Protein AF-A0A2V7A293-F1 (afdb_monomer)

Solvent-accessible surface area (backbone atoms only — not comparable to full-atom values): 14256 Å² total; per-residue (Å²): 132,86,80,64,71,44,76,54,74,53,63,64,83,86,60,59,70,73,58,43,58,49,44,68,70,75,34,61,90,95,50,78,73,52,64,67,57,31,35,39,53,78,40,56,76,56,32,56,54,53,61,73,59,56,74,83,63,95,64,82,50,52,74,46,61,48,49,52,41,47,40,32,31,14,38,74,69,65,15,48,41,62,30,9,44,48,49,56,72,38,30,74,81,54,66,51,46,76,65,46,60,48,32,42,66,73,52,59,50,79,46,83,85,49,55,78,71,56,22,51,46,47,40,50,42,50,37,38,72,76,66,73,43,78,54,74,67,57,50,54,54,44,63,73,76,39,57,70,68,34,53,52,50,52,53,50,49,41,57,42,36,48,53,52,27,48,49,43,57,71,34,35,54,64,64,56,96,76,33,38,85,58,79,80,72,83,75,73,72,83,71,81,79,80,75,77,81,75,81,84,75,87,81,90,79,85,90,82,83,92,80,89,81,90,86,90,80,87,85,86,77,90,81,87,79,80,86,90,130

Secondary structure (DSSP, 8-state):
------SSPPP-SSPPHHHHHHHHHHSPTTPPPPHHHHHHTTSHHHHHHHHHT---S--SS-HHHHHHHHHHHHHHTT-HHHHHHHHHHHTTTTT--HHHHHHHHH--TT-TTS-HHHHHHHHHHHHHHHHSS--HHHHHHHHHHS-HHHHHHHHHHHHHHHHHHHHHHHTTPPPPTTSPPPPPP--PPPPP-------------------------------PPP---

Nearest PDB structures (foldseek):
  2gmy-assembly1_C  TM=8.460E-01  e=4.327E-05  Agrobacterium fabrum str. C58
  6k40-assembly3_C  TM=8.325E-01  e=1.556E-04  Deinococcus radiodurans R1 = ATCC 13939 = DSM 20539
  3lvy-assembly3_E  TM=8.525E-01  e=2.547E-04  Streptococcus mutans
  2oyo-assembly1_A  TM=7.815E-01  e=1.895E-04  Deinococcus geothermalis DSM 11300
  6ohj-assembly1_B  TM=7.690E-01  e=3.594E-04  Marinomonas mediterranea MMB-1

Sequence (229 aa):
MTTSQPRVEPVVPPYPPELQAIFDRVMPPGVPPLSLFTTLARVPRVYERFRAGSLLDRGPLSLRHREIVIDRTCARCGCAYEWGVHVAFFAQRVALTPEQVRSTLRGDAADPTWSAEERLLIRLVDELHDSASITDGLWKELTAAFCLEQVFEAIALVGFYHTVSFFANGVKLAPEPFASPCPRRDVRAPGPFEAHGHATRTRGAPRLRRGASERAGGLGGPFEAPMLW

Structure (mmCIF, N/CA/C/O backbone):
data_AF-A0A2V7A293-F1
#
_entry.id   AF-A0A2V7A293-F1
#
loop_
_atom_site.group_PDB
_atom_site.id
_atom_site.type_symbol
_atom_site.label_atom_id
_atom_site.label_alt_id
_atom_site.label_comp_id
_atom_site.label_asym_id
_atom_site.label_entity_id
_atom_site.label_seq_id
_atom_site.pdbx_PDB_ins_code
_atom_site.Cartn_x
_atom_site.Cartn_y
_atom_site.Cartn_z
_atom_site.occupancy
_atom_site.B_iso_or_equiv
_atom_site.auth_seq_id
_atom_site.auth_comp_id
_atom_site.auth_asym_id
_atom_site.auth_atom_id
_atom_site.pdbx_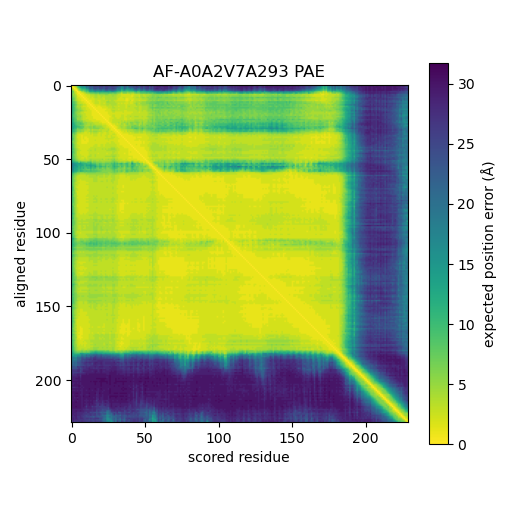PDB_model_num
ATOM 1 N N . MET A 1 1 ? 27.340 -8.298 -0.592 1.00 39.91 1 MET A N 1
ATOM 2 C CA . MET A 1 1 ? 25.887 -8.141 -0.813 1.00 39.91 1 MET A CA 1
ATOM 3 C C . MET A 1 1 ? 25.559 -8.802 -2.138 1.00 39.91 1 MET A C 1
ATOM 5 O O . MET A 1 1 ? 26.058 -8.341 -3.151 1.00 39.91 1 MET A O 1
ATOM 9 N N . THR A 1 2 ? 24.825 -9.911 -2.151 1.00 42.97 2 THR A N 1
ATOM 10 C CA . THR A 1 2 ? 24.334 -10.493 -3.407 1.00 42.97 2 THR A CA 1
ATOM 11 C C . THR A 1 2 ? 23.139 -9.666 -3.868 1.00 42.97 2 THR A C 1
ATOM 13 O O . THR A 1 2 ? 22.056 -9.741 -3.289 1.00 42.97 2 THR A O 1
ATOM 16 N N . THR A 1 3 ? 23.349 -8.818 -4.871 1.00 54.16 3 THR A N 1
ATOM 17 C CA . THR A 1 3 ? 22.262 -8.217 -5.642 1.00 54.16 3 THR A CA 1
ATOM 18 C C . THR A 1 3 ? 21.535 -9.363 -6.334 1.00 54.16 3 THR A C 1
ATOM 20 O O . THR A 1 3 ? 22.051 -9.987 -7.258 1.00 54.16 3 THR A O 1
ATOM 23 N N . SER A 1 4 ? 20.368 -9.738 -5.811 1.00 65.50 4 SER A N 1
ATOM 24 C CA . SER A 1 4 ? 19.528 -10.731 -6.474 1.00 65.50 4 SER A CA 1
ATOM 25 C C . SER A 1 4 ? 19.049 -10.117 -7.782 1.00 65.50 4 SER A C 1
ATOM 27 O O . SER A 1 4 ? 18.291 -9.153 -7.745 1.00 65.50 4 SER A O 1
ATOM 29 N N . GLN A 1 5 ? 19.486 -10.663 -8.917 1.00 79.69 5 GLN A N 1
ATOM 30 C CA . GLN A 1 5 ? 18.930 -10.287 -10.215 1.00 79.69 5 GLN A CA 1
ATOM 31 C C . GLN A 1 5 ? 17.421 -10.583 -10.251 1.00 79.69 5 GLN A C 1
ATOM 33 O O . GLN A 1 5 ? 16.988 -11.598 -9.674 1.00 79.69 5 GLN A O 1
ATOM 38 N N . PRO A 1 6 ? 16.623 -9.723 -10.909 1.00 87.56 6 PRO A N 1
ATOM 39 C CA . PRO A 1 6 ? 15.216 -10.002 -11.130 1.00 87.56 6 PRO A CA 1
ATOM 40 C C . PRO A 1 6 ? 15.068 -11.239 -12.025 1.00 87.56 6 PRO A C 1
ATOM 42 O O . PRO A 1 6 ? 15.891 -11.520 -12.891 1.00 87.56 6 PRO A O 1
ATOM 45 N N . ARG A 1 7 ? 14.005 -12.017 -11.812 1.00 93.81 7 ARG A N 1
ATOM 46 C CA . ARG A 1 7 ? 13.684 -13.194 -12.642 1.00 93.81 7 ARG A CA 1
ATOM 47 C C . ARG A 1 7 ? 13.192 -12.808 -14.035 1.00 93.81 7 ARG A C 1
ATOM 49 O O . ARG A 1 7 ? 13.209 -13.639 -14.937 1.00 93.81 7 ARG A O 1
ATOM 56 N N . VAL A 1 8 ? 12.697 -11.584 -14.177 1.00 93.00 8 VAL A N 1
ATOM 57 C CA . VAL A 1 8 ? 12.229 -11.007 -15.431 1.00 93.00 8 VAL A CA 1
ATOM 58 C C . VAL A 1 8 ? 12.885 -9.644 -15.547 1.00 93.00 8 VAL A C 1
ATOM 60 O O . VAL A 1 8 ? 12.681 -8.792 -14.689 1.00 93.00 8 VAL A O 1
ATOM 63 N N . GLU A 1 9 ? 13.678 -9.454 -16.593 1.00 90.75 9 GLU A N 1
ATOM 64 C CA . GLU A 1 9 ? 14.295 -8.159 -16.859 1.00 90.75 9 GLU A CA 1
ATOM 65 C C . GLU A 1 9 ? 13.213 -7.112 -17.157 1.00 90.75 9 GLU A C 1
ATOM 67 O O . GLU A 1 9 ? 12.295 -7.405 -17.925 1.00 90.75 9 GLU A O 1
ATOM 72 N N . PRO A 1 10 ? 13.290 -5.886 -16.628 1.00 91.62 10 PRO A N 1
ATOM 73 C CA . PRO A 1 10 ? 12.389 -4.810 -17.026 1.00 91.62 10 PRO A CA 1
ATOM 74 C C . PRO A 1 10 ? 12.450 -4.533 -18.539 1.00 91.62 10 PRO A C 1
ATOM 76 O O . PRO A 1 10 ? 13.447 -4.827 -19.206 1.00 91.62 10 PRO A O 1
ATOM 79 N N . VAL A 1 11 ? 11.379 -3.992 -19.122 1.00 91.94 11 VAL A N 1
ATOM 80 C CA . VAL A 1 11 ? 11.479 -3.350 -20.442 1.00 91.94 11 VAL A CA 1
ATOM 81 C C . VAL A 1 11 ? 12.304 -2.070 -20.280 1.00 91.94 11 VAL A C 1
ATOM 83 O O . VAL A 1 11 ? 12.082 -1.312 -19.339 1.00 91.94 11 VAL A O 1
ATOM 86 N N . VAL A 1 12 ? 13.247 -1.827 -21.190 1.00 91.12 12 VAL A N 1
ATOM 87 C CA . VAL A 1 12 ? 14.112 -0.635 -21.194 1.00 91.12 12 VAL A CA 1
ATOM 88 C C . VAL A 1 12 ? 13.756 0.282 -22.368 1.00 91.12 12 VAL A C 1
ATOM 90 O O . VAL A 1 12 ? 13.251 -0.214 -23.378 1.00 91.12 12 VAL A O 1
ATOM 93 N N . PRO A 1 13 ? 13.993 1.602 -22.263 1.00 89.25 13 PRO A N 1
ATOM 94 C CA . PRO A 1 13 ? 13.763 2.514 -23.375 1.00 89.25 13 PRO A CA 1
ATOM 95 C C . PRO A 1 13 ? 14.729 2.233 -24.550 1.00 89.25 13 PRO A C 1
ATOM 97 O O . PRO A 1 13 ? 15.838 1.741 -24.322 1.00 89.25 13 PRO A O 1
ATOM 100 N N . PRO A 1 14 ? 14.358 2.588 -25.796 1.00 92.12 14 PRO A N 1
ATOM 101 C CA . PRO A 1 14 ? 13.091 3.218 -26.181 1.00 92.12 14 PRO A CA 1
ATOM 102 C C . PRO A 1 14 ? 11.903 2.245 -26.103 1.00 92.12 14 PRO A C 1
ATOM 104 O O . PRO A 1 14 ? 12.001 1.092 -26.520 1.00 92.12 14 PRO A O 1
ATOM 107 N N . TYR A 1 15 ? 10.772 2.717 -25.569 1.00 90.12 15 TYR A N 1
ATOM 108 C CA . TYR A 1 15 ? 9.551 1.916 -25.460 1.00 90.12 15 TYR A CA 1
ATOM 109 C C . TYR A 1 15 ? 8.746 1.943 -26.767 1.00 90.12 15 TYR A C 1
ATOM 111 O O . TYR A 1 15 ? 8.776 2.950 -27.480 1.00 90.12 15 TYR A O 1
ATOM 119 N N . PRO A 1 16 ? 7.977 0.881 -27.076 1.00 89.19 16 PRO A N 1
ATOM 120 C CA . PRO A 1 16 ? 6.956 0.943 -28.118 1.00 89.19 16 PRO A CA 1
ATOM 121 C C . PRO A 1 16 ? 6.005 2.135 -27.894 1.00 89.19 16 PRO A C 1
ATOM 123 O O . PRO A 1 16 ? 5.684 2.420 -26.734 1.00 89.19 16 PRO A O 1
ATOM 126 N N . PRO A 1 17 ? 5.526 2.819 -28.954 1.00 90.31 17 PRO A N 1
ATOM 127 C CA . PRO A 1 17 ? 4.711 4.027 -28.818 1.00 90.31 17 PRO A CA 1
ATOM 128 C C . PRO A 1 17 ? 3.480 3.857 -27.922 1.00 90.31 17 PRO A C 1
ATOM 130 O O . PRO A 1 17 ? 3.200 4.735 -27.106 1.00 90.31 17 PRO A O 1
ATOM 133 N N . GLU A 1 18 ? 2.773 2.721 -28.009 1.00 87.06 18 GLU A N 1
ATOM 134 C CA . GLU A 1 18 ? 1.626 2.469 -27.130 1.00 87.06 18 GLU A CA 1
ATOM 135 C C . GLU A 1 18 ? 2.016 2.374 -25.649 1.00 87.06 18 GLU A C 1
ATOM 137 O O . GLU A 1 18 ? 1.287 2.860 -24.786 1.00 87.06 18 GLU A O 1
ATOM 142 N N . LEU A 1 19 ? 3.180 1.795 -25.344 1.00 87.44 19 LEU A N 1
ATOM 143 C CA . LEU A 1 19 ? 3.652 1.631 -23.974 1.00 87.44 19 LEU A CA 1
ATOM 144 C C . LEU A 1 19 ? 4.177 2.953 -23.405 1.00 87.44 19 LEU A C 1
ATOM 146 O O . LEU A 1 19 ? 3.881 3.276 -22.255 1.00 87.44 19 LEU A O 1
ATOM 150 N N . GLN A 1 20 ? 4.886 3.741 -24.221 1.00 90.19 20 GLN A N 1
ATOM 151 C CA . GLN A 1 20 ? 5.320 5.091 -23.856 1.00 90.19 20 GLN A CA 1
ATOM 152 C C . GLN A 1 20 ? 4.117 5.962 -23.474 1.00 90.19 20 GLN A C 1
ATOM 154 O O . GLN A 1 20 ? 4.105 6.541 -22.393 1.00 90.19 20 GLN A O 1
ATOM 159 N N . ALA A 1 21 ? 3.061 5.969 -24.297 1.00 87.50 21 ALA A N 1
ATOM 160 C CA . ALA A 1 21 ? 1.851 6.744 -24.025 1.00 87.50 21 ALA A CA 1
ATOM 161 C C . ALA A 1 21 ? 1.140 6.321 -22.725 1.00 87.50 21 ALA A C 1
ATOM 163 O O . ALA A 1 21 ? 0.508 7.146 -22.061 1.00 87.50 21 ALA A O 1
ATOM 164 N N . ILE A 1 22 ? 1.228 5.040 -22.345 1.00 85.06 22 ILE A N 1
ATOM 165 C CA . ILE A 1 22 ? 0.703 4.575 -21.057 1.00 85.06 22 ILE A CA 1
ATOM 166 C C . ILE A 1 22 ? 1.579 5.079 -19.906 1.00 85.06 22 ILE A C 1
ATOM 168 O O . ILE A 1 22 ? 1.039 5.587 -18.923 1.00 85.06 22 ILE A O 1
ATOM 172 N N . PHE A 1 23 ? 2.905 4.969 -20.010 1.00 87.81 23 PHE A N 1
ATOM 173 C CA . PHE A 1 23 ? 3.809 5.455 -18.966 1.00 87.81 23 PHE A CA 1
ATOM 174 C C . PHE A 1 23 ? 3.699 6.965 -18.761 1.00 87.81 23 PHE A C 1
ATOM 176 O O . PHE A 1 23 ? 3.612 7.390 -17.613 1.00 87.81 23 PHE A O 1
ATOM 183 N N . ASP A 1 24 ? 3.579 7.749 -19.831 1.00 85.44 24 ASP A N 1
ATOM 184 C CA . ASP A 1 24 ? 3.404 9.205 -19.757 1.00 85.44 24 ASP A CA 1
ATOM 185 C C . ASP A 1 24 ? 2.105 9.611 -19.037 1.00 85.44 24 ASP A C 1
ATOM 187 O O . ASP A 1 24 ? 2.016 10.694 -18.464 1.00 85.44 24 ASP A O 1
ATOM 191 N N . ARG A 1 25 ? 1.083 8.743 -19.049 1.00 82.06 25 ARG A N 1
ATOM 192 C CA . ARG A 1 25 ? -0.190 8.970 -18.348 1.00 82.06 25 ARG A CA 1
ATOM 193 C C . ARG A 1 25 ? -0.145 8.562 -16.876 1.00 82.06 25 ARG A C 1
ATOM 195 O O . ARG A 1 25 ? -0.867 9.137 -16.069 1.00 82.06 25 ARG A O 1
ATOM 202 N N . VAL A 1 26 ? 0.612 7.517 -16.550 1.00 77.75 26 VAL A N 1
ATOM 203 C CA . VAL A 1 26 ? 0.625 6.902 -15.211 1.00 77.75 26 VAL A CA 1
ATOM 204 C C . VAL A 1 26 ? 1.710 7.505 -14.321 1.00 77.75 26 VAL A C 1
ATOM 206 O O . VAL A 1 26 ? 1.522 7.607 -13.111 1.00 77.75 26 VAL A O 1
ATOM 209 N N . MET A 1 27 ? 2.844 7.891 -14.899 1.00 82.00 27 MET A N 1
ATOM 210 C CA . MET A 1 27 ? 3.981 8.416 -14.155 1.00 82.00 27 MET A CA 1
ATOM 211 C C . MET A 1 27 ? 3.905 9.941 -14.044 1.00 82.00 27 MET A C 1
ATOM 213 O O . MET A 1 27 ? 3.553 10.606 -15.020 1.00 82.00 27 MET A O 1
ATOM 217 N N . PRO A 1 28 ? 4.282 10.530 -12.894 1.00 76.62 28 PRO A N 1
ATOM 218 C CA . PRO A 1 28 ? 4.457 11.972 -12.807 1.00 76.62 28 PRO A CA 1
ATOM 219 C C . PRO A 1 28 ? 5.488 12.468 -13.838 1.00 76.62 28 PRO A C 1
ATOM 221 O O . PRO A 1 28 ? 6.467 11.761 -14.106 1.00 76.62 28 PRO A O 1
ATOM 224 N N . PRO A 1 29 ? 5.331 13.689 -14.382 1.00 78.38 29 PRO A N 1
ATOM 225 C CA . PRO A 1 29 ? 6.278 14.241 -15.345 1.00 78.38 29 PRO A CA 1
ATOM 226 C C . PRO A 1 29 ? 7.724 14.189 -14.835 1.00 78.38 29 PRO A C 1
ATOM 228 O O . PRO A 1 29 ? 8.024 14.649 -13.734 1.00 78.38 29 PRO A O 1
ATOM 231 N N . GLY A 1 30 ? 8.626 13.623 -15.641 1.00 79.50 30 GLY A N 1
ATOM 232 C CA . GLY A 1 30 ? 10.050 13.502 -15.310 1.00 79.50 30 GLY A CA 1
ATOM 233 C C . GLY A 1 30 ? 10.415 12.344 -14.373 1.00 79.50 30 GLY A C 1
ATOM 234 O O . GLY A 1 30 ? 11.600 12.149 -14.106 1.00 79.50 30 GLY A O 1
ATOM 235 N N . VAL A 1 31 ? 9.444 11.553 -13.903 1.00 80.31 31 VAL A N 1
ATOM 236 C CA . VAL A 1 31 ? 9.704 10.344 -13.108 1.00 80.31 31 VAL A CA 1
ATOM 237 C C . VAL A 1 31 ? 9.736 9.128 -14.042 1.00 80.31 31 VAL A C 1
ATOM 239 O O . VAL A 1 31 ? 8.748 8.868 -14.731 1.0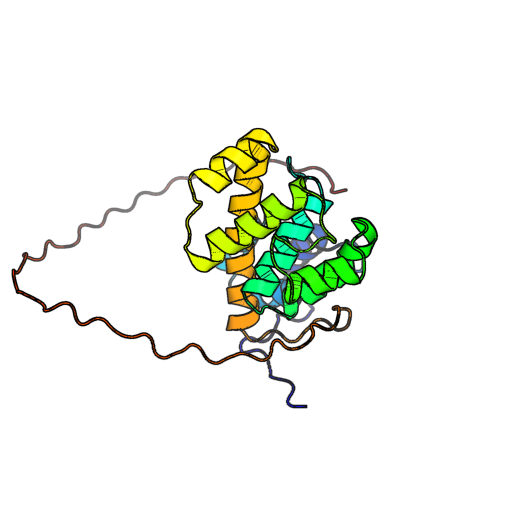0 80.31 31 VAL A O 1
ATOM 242 N N . PRO A 1 32 ? 10.845 8.364 -14.099 1.00 85.12 32 PRO A N 1
ATOM 243 C CA . PRO A 1 32 ? 10.909 7.166 -14.928 1.00 85.12 32 PRO A CA 1
ATOM 244 C C . PRO A 1 32 ? 9.910 6.108 -14.431 1.00 85.12 32 PRO A C 1
ATOM 246 O O . PRO A 1 32 ? 9.658 6.029 -13.226 1.00 85.12 32 PRO A O 1
ATOM 249 N N . PRO A 1 33 ? 9.353 5.273 -15.327 1.00 89.75 33 PRO A N 1
ATOM 250 C CA . PRO A 1 33 ? 8.411 4.237 -14.930 1.00 89.75 33 PRO A CA 1
ATOM 251 C C . PRO A 1 33 ? 9.053 3.247 -13.960 1.00 89.75 33 PRO A C 1
ATOM 253 O O . PRO A 1 33 ? 10.182 2.804 -14.168 1.00 89.75 33 PRO A O 1
ATOM 256 N N . LEU A 1 34 ? 8.303 2.889 -12.915 1.00 92.38 34 LEU A N 1
ATOM 257 C CA . LEU A 1 34 ? 8.739 1.923 -11.907 1.00 92.38 34 LEU A CA 1
ATOM 258 C C . LEU A 1 34 ? 9.089 0.577 -12.555 1.00 92.38 34 LEU A C 1
ATOM 260 O O . LEU A 1 34 ? 8.400 0.121 -13.475 1.00 92.38 34 LEU A O 1
ATOM 264 N N . SER A 1 35 ? 10.104 -0.099 -12.016 1.00 94.25 35 SER A N 1
ATOM 265 C CA . SER A 1 35 ? 10.542 -1.432 -12.448 1.00 94.25 35 SER A CA 1
ATOM 266 C C . SER A 1 35 ? 9.400 -2.448 -12.442 1.00 94.25 35 SER A C 1
ATOM 268 O O . SER A 1 35 ? 9.355 -3.331 -13.298 1.00 94.25 35 SER A O 1
ATOM 270 N N . LEU A 1 36 ? 8.437 -2.320 -11.525 1.00 94.50 36 LEU A N 1
ATOM 271 C CA . LEU A 1 36 ? 7.223 -3.135 -11.523 1.00 94.50 36 LEU A CA 1
ATOM 272 C C . LEU A 1 36 ? 6.417 -2.971 -12.818 1.00 94.50 36 LEU A C 1
ATOM 274 O O . LEU A 1 36 ? 6.041 -3.966 -13.440 1.00 94.50 36 LEU A O 1
ATOM 278 N N . PHE A 1 37 ? 6.175 -1.735 -13.257 1.00 93.38 37 PHE A N 1
ATOM 279 C CA . PHE A 1 37 ? 5.380 -1.464 -14.455 1.00 93.38 37 PHE A CA 1
ATOM 280 C C . PHE A 1 37 ? 6.097 -1.912 -15.723 1.00 93.38 37 PHE A C 1
ATOM 282 O O . PHE A 1 37 ? 5.494 -2.582 -16.560 1.00 93.38 37 PHE A O 1
ATOM 289 N N . THR A 1 38 ? 7.388 -1.615 -15.846 1.00 94.31 38 THR A N 1
ATOM 290 C CA . THR A 1 38 ? 8.196 -2.050 -16.993 1.00 94.31 38 THR A CA 1
ATOM 291 C C . THR A 1 38 ? 8.394 -3.564 -17.028 1.00 94.31 38 THR A C 1
ATOM 293 O O . THR A 1 38 ? 8.498 -4.135 -18.110 1.00 94.31 38 THR A O 1
ATOM 296 N N . THR A 1 39 ? 8.383 -4.252 -15.884 1.00 95.38 39 THR A N 1
ATOM 297 C CA . THR A 1 39 ? 8.408 -5.724 -15.833 1.00 95.38 39 THR A CA 1
ATOM 298 C C . THR A 1 39 ? 7.074 -6.323 -16.277 1.00 95.38 39 THR A C 1
ATOM 300 O O . THR A 1 39 ? 7.045 -7.207 -17.136 1.00 95.38 39 THR A O 1
ATOM 303 N N . LEU A 1 40 ? 5.955 -5.829 -15.737 1.00 94.81 40 LEU A N 1
ATOM 304 C CA . LEU A 1 40 ? 4.616 -6.315 -16.088 1.00 94.81 40 LEU A CA 1
ATOM 305 C C . LEU A 1 40 ? 4.258 -6.040 -17.552 1.00 94.81 40 LEU A C 1
ATOM 307 O O . LEU A 1 40 ? 3.587 -6.863 -18.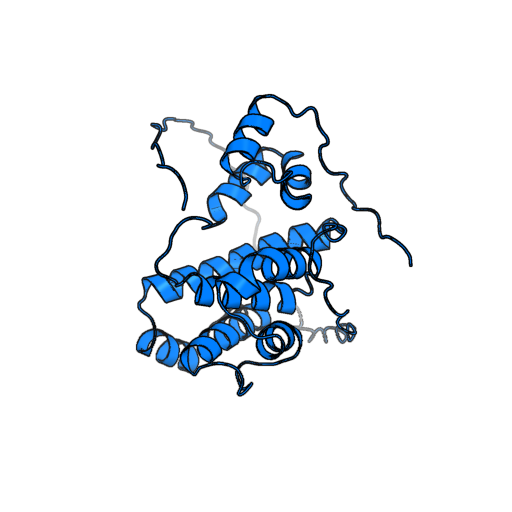177 1.00 94.81 40 LEU A O 1
ATOM 311 N N . ALA A 1 41 ? 4.754 -4.939 -18.124 1.00 93.31 41 ALA A N 1
ATOM 312 C CA . ALA A 1 41 ? 4.543 -4.570 -19.522 1.00 93.31 41 ALA A CA 1
ATOM 313 C C . ALA A 1 41 ? 5.029 -5.629 -20.530 1.00 93.31 41 ALA A C 1
ATOM 315 O O . ALA A 1 41 ? 4.557 -5.646 -21.666 1.00 93.31 41 ALA A O 1
ATOM 316 N N . ARG A 1 42 ? 5.899 -6.570 -20.126 1.00 93.06 42 ARG A N 1
ATOM 317 C CA . ARG A 1 42 ? 6.266 -7.728 -20.964 1.00 93.06 42 ARG A CA 1
ATOM 318 C C . ARG A 1 42 ? 5.092 -8.641 -21.301 1.00 93.06 42 ARG A C 1
ATOM 320 O O . ARG A 1 42 ? 5.171 -9.399 -22.265 1.00 93.06 42 ARG A O 1
ATOM 327 N N . VAL A 1 43 ? 4.020 -8.596 -20.511 1.00 93.94 43 VAL A N 1
ATOM 328 C CA . VAL A 1 43 ? 2.791 -9.355 -20.751 1.00 93.94 43 VAL A CA 1
ATOM 329 C C . VAL A 1 43 ? 1.618 -8.368 -20.796 1.00 93.94 43 VAL A C 1
ATOM 331 O O . VAL A 1 43 ? 0.961 -8.162 -19.773 1.00 93.94 43 VAL A O 1
ATOM 334 N N . PRO A 1 44 ? 1.312 -7.772 -21.969 1.00 90.06 44 PRO A N 1
ATOM 335 C CA . PRO A 1 44 ? 0.347 -6.673 -22.093 1.00 90.06 44 PRO A CA 1
ATOM 336 C C . PRO A 1 44 ? -1.012 -6.965 -21.452 1.00 90.06 44 PRO A C 1
ATOM 338 O O . PRO A 1 44 ? -1.519 -6.172 -20.666 1.00 90.06 44 PRO A O 1
ATOM 341 N N . ARG A 1 45 ? -1.549 -8.173 -21.672 1.00 92.06 45 ARG A N 1
ATOM 342 C CA . ARG A 1 45 ? -2.817 -8.609 -21.067 1.00 92.06 45 ARG A CA 1
ATOM 343 C C . ARG A 1 45 ? -2.799 -8.556 -19.534 1.00 92.06 45 ARG A C 1
ATOM 345 O O . ARG A 1 45 ? -3.820 -8.242 -18.928 1.00 92.06 45 ARG A O 1
ATOM 352 N N . VAL A 1 46 ? -1.681 -8.918 -18.901 1.00 93.19 46 VAL A N 1
ATOM 353 C CA . VAL A 1 46 ? -1.542 -8.875 -17.436 1.00 93.19 46 VAL A CA 1
ATOM 354 C C . VAL A 1 46 ? -1.386 -7.432 -16.978 1.00 93.19 46 VAL A C 1
ATOM 356 O O . VAL A 1 46 ? -2.081 -7.025 -16.053 1.00 93.19 46 VAL A O 1
ATOM 359 N N . TYR A 1 47 ? -0.541 -6.652 -17.654 1.00 91.12 47 TYR A N 1
ATOM 360 C CA . TYR A 1 47 ? -0.324 -5.241 -17.341 1.00 91.12 47 TYR A CA 1
ATOM 361 C C . TYR A 1 47 ? -1.621 -4.421 -17.383 1.00 91.12 47 TYR A C 1
ATOM 363 O O . TYR A 1 47 ? -1.925 -3.690 -16.442 1.00 91.12 47 TYR A O 1
ATOM 371 N N . GLU A 1 48 ? -2.440 -4.602 -18.421 1.00 89.12 48 GLU A N 1
ATOM 372 C CA . GLU A 1 48 ? -3.730 -3.921 -18.559 1.00 89.12 48 GLU A CA 1
ATOM 373 C C . GLU A 1 48 ? -4.686 -4.233 -17.404 1.00 89.12 48 GLU A C 1
ATOM 375 O O . GLU A 1 48 ? -5.314 -3.329 -16.852 1.00 89.12 48 GLU A O 1
ATOM 380 N N . ARG A 1 49 ? -4.793 -5.511 -17.015 1.00 90.88 49 ARG A N 1
ATOM 381 C CA . ARG A 1 49 ? -5.685 -5.946 -15.929 1.00 90.88 49 ARG A CA 1
ATOM 382 C C . ARG A 1 49 ? -5.185 -5.506 -14.564 1.00 90.88 49 ARG A C 1
ATOM 384 O O . ARG A 1 49 ? -5.991 -5.096 -13.737 1.00 90.88 49 ARG A O 1
ATOM 391 N N . PHE A 1 50 ? -3.875 -5.555 -14.358 1.00 91.38 50 PHE A N 1
ATOM 392 C CA . PHE A 1 50 ? -3.234 -5.044 -13.158 1.00 91.38 50 PHE A CA 1
ATOM 393 C C . PHE A 1 50 ? -3.513 -3.544 -12.989 1.00 91.38 50 PHE A C 1
ATOM 395 O O . PHE A 1 50 ? -4.004 -3.126 -11.947 1.00 91.38 50 PHE A O 1
ATOM 402 N N . ARG A 1 51 ? -3.308 -2.742 -14.041 1.00 86.44 51 ARG A N 1
ATOM 403 C CA . ARG A 1 51 ? -3.568 -1.295 -14.007 1.00 86.44 51 ARG A CA 1
ATOM 404 C C . ARG A 1 51 ? -5.048 -0.969 -13.792 1.00 86.44 51 ARG A C 1
ATOM 406 O O . ARG A 1 51 ? -5.368 -0.015 -13.100 1.00 86.44 51 ARG A O 1
ATOM 413 N N . ALA A 1 52 ? -5.960 -1.738 -14.384 1.00 84.94 52 ALA A N 1
ATOM 414 C CA . ALA A 1 52 ? -7.394 -1.506 -14.215 1.00 84.94 52 ALA A CA 1
ATOM 415 C C . ALA A 1 52 ? -7.882 -1.737 -12.772 1.00 84.94 52 ALA A C 1
ATOM 417 O O . ALA A 1 52 ? -8.892 -1.163 -12.381 1.00 84.94 52 ALA A O 1
ATOM 418 N N . GLY A 1 53 ? -7.189 -2.575 -11.995 1.00 81.25 53 GLY A N 1
ATOM 419 C CA . GLY A 1 53 ? -7.536 -2.877 -10.605 1.00 81.25 53 GLY A CA 1
ATOM 420 C C . GLY A 1 53 ? -6.812 -2.022 -9.566 1.00 81.25 53 GLY A C 1
ATOM 421 O O . GLY A 1 53 ? -6.978 -2.279 -8.380 1.00 81.25 53 GLY A O 1
ATOM 422 N N . SER A 1 54 ? -5.993 -1.050 -9.980 1.00 76.38 54 SER A N 1
ATOM 423 C CA . SER A 1 54 ? -5.054 -0.396 -9.067 1.00 76.38 54 SER A CA 1
ATOM 424 C C . SER A 1 54 ? -5.684 0.614 -8.113 1.00 76.38 54 SER A C 1
ATOM 426 O O . SER A 1 54 ? -5.021 1.039 -7.167 1.00 76.38 54 SER A O 1
ATOM 428 N N . LEU A 1 55 ? -6.942 1.001 -8.367 1.00 76.81 55 LEU A N 1
ATOM 429 C CA . LEU A 1 55 ? -7.697 1.993 -7.593 1.00 76.81 55 LEU A CA 1
ATOM 430 C C . LEU A 1 55 ? -6.858 3.242 -7.283 1.00 76.81 55 LEU A C 1
ATOM 432 O O . LEU A 1 55 ? -6.961 3.791 -6.199 1.00 76.81 55 LEU A O 1
ATOM 436 N N . LEU A 1 56 ? -5.925 3.634 -8.165 1.00 68.50 56 LEU A N 1
ATOM 437 C CA . LEU A 1 56 ? -4.955 4.727 -7.934 1.00 68.50 56 LEU A CA 1
ATOM 438 C C . LEU A 1 56 ? -5.593 6.118 -8.049 1.00 68.50 56 LEU A C 1
ATOM 440 O O . LEU A 1 56 ? -4.938 7.122 -7.791 1.00 68.50 56 LEU A O 1
ATOM 444 N N . ASP A 1 57 ? -6.859 6.167 -8.437 1.00 75.81 57 ASP A N 1
ATOM 445 C CA . ASP A 1 57 ? -7.695 7.351 -8.484 1.00 75.81 57 ASP A CA 1
ATOM 446 C C . ASP A 1 57 ? -8.211 7.765 -7.096 1.00 75.81 57 ASP A C 1
ATOM 448 O O . ASP A 1 57 ? -8.034 7.074 -6.088 1.00 75.81 57 ASP A O 1
ATOM 452 N N . ARG A 1 58 ? -8.812 8.958 -7.037 1.00 78.50 58 ARG A N 1
ATOM 453 C CA . ARG A 1 58 ? -9.351 9.531 -5.804 1.00 78.50 58 ARG A CA 1
ATOM 454 C C . ARG A 1 58 ? -10.557 8.716 -5.331 1.00 78.50 58 ARG A C 1
ATOM 456 O O . ARG A 1 58 ? -11.613 8.768 -5.955 1.00 78.50 58 ARG A O 1
ATOM 463 N N . GLY A 1 59 ? -10.401 8.049 -4.194 1.00 87.94 59 GLY A N 1
ATOM 464 C CA . GLY A 1 59 ? -11.451 7.284 -3.530 1.00 87.94 59 GLY A CA 1
ATOM 465 C C . GLY A 1 59 ? -12.014 7.945 -2.263 1.00 87.94 59 GLY A C 1
ATOM 466 O O . GLY A 1 59 ? -11.615 9.058 -1.897 1.00 87.94 59 GLY A O 1
ATOM 467 N N . PRO A 1 60 ? -12.976 7.278 -1.601 1.00 93.00 60 PRO A N 1
ATOM 468 C CA . PRO A 1 60 ? -13.556 7.699 -0.323 1.00 93.00 60 PRO A CA 1
ATOM 469 C C . PRO A 1 60 ? -12.592 7.610 0.876 1.00 93.00 60 PRO A C 1
ATOM 471 O O . PRO A 1 60 ? -12.817 8.282 1.892 1.00 93.00 60 PRO A O 1
ATOM 474 N N . LEU A 1 61 ? -11.523 6.809 0.807 1.00 95.44 61 LEU A N 1
ATOM 475 C CA . LEU A 1 61 ? -10.453 6.843 1.804 1.00 95.44 61 LEU A CA 1
ATOM 476 C C . LEU A 1 61 ? -9.616 8.120 1.678 1.00 95.44 61 LEU A C 1
ATOM 478 O O . LEU A 1 61 ? -9.270 8.577 0.590 1.00 95.44 61 LEU A O 1
ATOM 482 N N . SER A 1 62 ? -9.220 8.677 2.826 1.00 95.81 62 SER A N 1
ATOM 483 C CA . SER A 1 62 ? -8.193 9.718 2.834 1.00 95.81 62 SER A CA 1
ATOM 484 C C . SER A 1 62 ? -6.879 9.146 2.294 1.00 95.81 62 SER A C 1
ATOM 486 O O . SER A 1 62 ? -6.582 7.963 2.487 1.00 95.81 62 SER A O 1
ATOM 488 N N . LEU A 1 63 ? -6.049 9.995 1.679 1.00 94.94 63 LEU A N 1
ATOM 489 C CA . LEU A 1 63 ? -4.728 9.575 1.206 1.00 94.94 63 LEU A CA 1
ATOM 490 C C . LEU A 1 63 ? -3.912 8.936 2.343 1.00 94.94 63 LEU A C 1
ATOM 492 O O . LEU A 1 63 ? -3.255 7.926 2.143 1.00 94.94 63 LEU A O 1
ATOM 496 N N . ARG A 1 64 ? -4.026 9.460 3.569 1.00 97.12 64 ARG A N 1
ATOM 497 C CA . ARG A 1 64 ? -3.361 8.893 4.746 1.00 97.12 64 ARG A CA 1
ATOM 498 C C . ARG A 1 64 ? -3.838 7.478 5.079 1.00 97.12 64 ARG A C 1
ATOM 500 O O . ARG A 1 64 ? -3.010 6.597 5.275 1.00 97.12 64 ARG A O 1
ATOM 507 N N . HIS A 1 65 ? -5.149 7.248 5.131 1.00 98.00 65 HIS A N 1
ATOM 508 C CA . HIS A 1 65 ? -5.708 5.922 5.418 1.00 98.00 65 HIS A CA 1
ATOM 509 C C . HIS A 1 65 ? -5.330 4.900 4.349 1.00 98.00 65 HIS A C 1
ATOM 511 O O . HIS A 1 65 ? -4.963 3.772 4.671 1.00 98.00 65 HIS A O 1
ATOM 517 N N . ARG A 1 66 ? -5.362 5.323 3.085 1.00 97.25 66 ARG A N 1
ATOM 518 C CA . ARG A 1 66 ? -4.918 4.523 1.952 1.00 97.25 66 ARG A CA 1
ATOM 519 C C . ARG A 1 66 ? -3.461 4.082 2.109 1.00 97.25 66 ARG A C 1
ATOM 521 O O . ARG A 1 66 ? -3.193 2.887 2.048 1.00 97.25 66 ARG A O 1
ATOM 528 N N . GLU A 1 67 ? -2.541 5.009 2.366 1.00 97.25 67 GLU A N 1
ATOM 529 C CA . GLU A 1 67 ? -1.117 4.674 2.508 1.00 97.25 67 GLU A CA 1
ATOM 530 C C . GLU A 1 67 ? -0.845 3.769 3.719 1.00 97.25 67 GLU A C 1
ATOM 532 O O . GLU A 1 67 ? -0.044 2.848 3.617 1.00 97.25 67 GLU A O 1
ATOM 537 N N . ILE A 1 68 ? -1.580 3.921 4.828 1.00 98.31 68 ILE A N 1
ATOM 538 C CA . ILE A 1 68 ? -1.480 3.001 5.977 1.00 98.31 68 ILE A CA 1
ATOM 539 C C . ILE A 1 68 ? -1.861 1.567 5.581 1.00 98.31 68 ILE A C 1
ATOM 541 O O . ILE A 1 68 ? -1.150 0.620 5.930 1.00 98.31 68 ILE A O 1
ATOM 545 N N . VAL A 1 69 ? -2.963 1.394 4.840 1.00 98.38 69 VAL A N 1
ATOM 546 C CA . VAL A 1 69 ? -3.403 0.078 4.346 1.00 98.38 69 VAL A CA 1
ATOM 547 C C . VAL A 1 69 ? -2.356 -0.522 3.407 1.00 98.38 69 VAL A C 1
ATOM 549 O O . VAL A 1 69 ? -2.026 -1.705 3.526 1.00 98.38 69 VAL A O 1
ATOM 552 N N . ILE A 1 70 ? -1.802 0.291 2.508 1.00 97.81 70 ILE A N 1
ATOM 553 C CA . ILE A 1 70 ? -0.787 -0.122 1.536 1.00 97.81 70 ILE A CA 1
ATOM 554 C C . ILE A 1 70 ? 0.507 -0.545 2.233 1.00 97.81 70 ILE A C 1
ATOM 556 O O . ILE A 1 70 ? 0.934 -1.693 2.087 1.00 97.81 70 ILE A O 1
ATOM 560 N N . ASP A 1 71 ? 1.097 0.343 3.035 1.00 98.00 71 ASP A N 1
ATOM 561 C CA . ASP A 1 71 ? 2.365 0.101 3.718 1.00 98.00 71 ASP A CA 1
ATOM 562 C C . ASP A 1 71 ? 2.264 -1.125 4.629 1.00 98.00 71 ASP A C 1
ATOM 564 O O . ASP A 1 71 ? 3.142 -1.996 4.607 1.00 98.00 71 ASP A O 1
ATOM 568 N N . ARG A 1 72 ? 1.164 -1.264 5.386 1.00 98.38 72 ARG A N 1
ATOM 569 C CA . ARG A 1 72 ? 0.958 -2.447 6.230 1.00 98.38 72 ARG A CA 1
ATOM 570 C C . ARG A 1 72 ? 0.797 -3.718 5.396 1.00 98.38 72 ARG A C 1
ATOM 572 O O . ARG A 1 72 ? 1.383 -4.739 5.756 1.00 98.38 72 ARG A O 1
ATOM 579 N N . THR A 1 73 ? 0.073 -3.679 4.276 1.00 98.50 73 THR A N 1
ATOM 580 C CA . THR A 1 73 ? -0.112 -4.855 3.404 1.00 98.50 73 THR A CA 1
ATOM 581 C C . THR A 1 73 ? 1.222 -5.320 2.821 1.00 98.50 73 THR A C 1
ATOM 583 O O . THR A 1 73 ? 1.569 -6.503 2.918 1.00 98.50 73 THR A O 1
ATOM 586 N N . CYS A 1 74 ? 2.015 -4.390 2.285 1.00 97.75 74 CYS A N 1
ATOM 587 C CA . CYS A 1 74 ? 3.349 -4.667 1.756 1.00 97.75 74 CYS A CA 1
ATOM 588 C C . CYS A 1 74 ? 4.277 -5.229 2.843 1.00 97.75 74 CYS A C 1
ATOM 590 O O . CYS A 1 74 ? 4.979 -6.218 2.614 1.00 97.75 74 CYS A O 1
ATOM 592 N N . ALA A 1 75 ? 4.232 -4.666 4.054 1.00 97.19 75 ALA A N 1
ATOM 593 C CA . ALA A 1 75 ? 4.991 -5.152 5.201 1.00 97.19 75 ALA A CA 1
ATOM 594 C C . ALA A 1 75 ? 4.599 -6.580 5.624 1.00 97.19 75 ALA A C 1
ATOM 596 O O . ALA A 1 75 ? 5.479 -7.414 5.884 1.00 97.19 75 ALA A O 1
ATOM 597 N N . ARG A 1 76 ? 3.296 -6.897 5.663 1.00 97.50 76 ARG A N 1
ATOM 598 C CA . ARG A 1 76 ? 2.792 -8.252 5.947 1.00 97.50 76 ARG A CA 1
ATOM 599 C C . ARG A 1 76 ? 3.231 -9.257 4.889 1.00 97.50 76 ARG A C 1
ATOM 601 O O . ARG A 1 76 ? 3.705 -10.330 5.248 1.00 97.50 76 ARG A O 1
ATOM 608 N N . CYS A 1 77 ? 3.226 -8.862 3.619 1.00 97.25 77 CYS A N 1
ATOM 609 C CA . CYS A 1 77 ? 3.729 -9.682 2.516 1.00 97.25 77 CYS A CA 1
ATOM 610 C C . CYS A 1 77 ? 5.266 -9.768 2.436 1.00 97.25 77 CYS A C 1
ATOM 612 O O . CYS A 1 77 ? 5.794 -10.458 1.562 1.00 97.25 77 CYS A O 1
ATOM 614 N N . GLY A 1 78 ? 6.004 -9.046 3.287 1.00 96.00 78 GLY A N 1
ATOM 615 C CA . GLY A 1 78 ? 7.465 -8.958 3.208 1.00 96.00 78 GLY A CA 1
ATOM 616 C C . GLY A 1 78 ? 7.969 -8.308 1.913 1.00 96.00 78 GLY A C 1
ATOM 617 O O . GLY A 1 78 ? 9.082 -8.600 1.475 1.00 96.00 78 GLY A O 1
ATOM 618 N N . CYS A 1 79 ? 7.158 -7.462 1.274 1.00 96.88 79 CYS A N 1
ATOM 619 C CA . CYS A 1 79 ? 7.494 -6.798 0.021 1.00 96.88 79 CYS A CA 1
ATOM 620 C C . CYS A 1 79 ? 8.282 -5.505 0.259 1.00 96.88 79 CYS A C 1
ATOM 622 O O . CYS A 1 79 ? 7.725 -4.414 0.344 1.00 96.88 79 CYS A O 1
ATOM 624 N N . ALA A 1 80 ? 9.607 -5.638 0.347 1.00 95.12 80 ALA A N 1
ATOM 625 C CA . ALA A 1 80 ? 10.513 -4.506 0.554 1.00 95.12 80 ALA A CA 1
ATOM 626 C C . ALA A 1 80 ? 10.516 -3.497 -0.608 1.00 95.12 80 ALA A C 1
ATOM 628 O O . ALA A 1 80 ? 10.741 -2.314 -0.371 1.00 95.12 80 ALA A O 1
ATOM 629 N N . TYR A 1 81 ? 10.292 -3.966 -1.843 1.00 95.69 81 TYR A N 1
ATOM 630 C CA . TYR A 1 81 ? 10.237 -3.119 -3.038 1.00 95.69 81 TYR A CA 1
ATOM 631 C C . TYR A 1 81 ? 9.106 -2.093 -2.923 1.00 95.69 81 TYR A C 1
ATOM 633 O O . TYR A 1 81 ? 9.364 -0.893 -2.884 1.00 95.69 81 TYR A O 1
ATOM 641 N N . GLU A 1 82 ? 7.869 -2.578 -2.802 1.00 96.25 82 GLU A N 1
ATOM 642 C CA . GLU A 1 82 ? 6.686 -1.721 -2.857 1.00 96.25 82 GLU A CA 1
ATOM 643 C C . GLU A 1 82 ? 6.565 -0.851 -1.606 1.00 96.25 82 GLU A C 1
ATOM 645 O O . GLU A 1 82 ? 6.321 0.348 -1.710 1.00 96.25 82 GLU A O 1
ATOM 650 N N . TRP A 1 83 ? 6.839 -1.427 -0.429 1.00 97.69 83 TRP A N 1
ATOM 651 C CA . TRP A 1 83 ? 6.898 -0.671 0.823 1.00 97.69 83 TRP A CA 1
ATOM 652 C C . TRP A 1 83 ? 7.902 0.488 0.732 1.00 97.69 83 TRP A C 1
ATOM 654 O O . TRP A 1 83 ? 7.601 1.615 1.110 1.00 97.69 83 TRP A O 1
ATOM 664 N N . GLY A 1 84 ? 9.098 0.237 0.184 1.00 96.44 84 GLY A N 1
ATOM 665 C CA . GLY A 1 84 ? 10.133 1.262 0.064 1.00 96.44 84 GLY A CA 1
ATOM 666 C C . GLY A 1 84 ? 9.746 2.397 -0.886 1.00 96.44 84 GLY A C 1
ATOM 667 O O . GLY A 1 84 ? 10.051 3.559 -0.603 1.00 96.44 84 GLY A O 1
ATOM 668 N N . VAL A 1 85 ? 9.069 2.076 -1.992 1.00 95.25 85 VAL A N 1
ATOM 669 C CA . VAL A 1 85 ? 8.539 3.061 -2.947 1.00 95.25 85 VAL A CA 1
ATOM 670 C C . VAL A 1 85 ? 7.465 3.928 -2.286 1.00 95.25 85 VAL A C 1
ATOM 672 O O . VAL A 1 85 ? 7.565 5.155 -2.335 1.00 95.25 85 VAL A O 1
ATOM 675 N N . HIS A 1 86 ? 6.484 3.314 -1.622 1.00 95.81 86 HIS A N 1
ATOM 676 C CA . HIS A 1 86 ? 5.374 4.033 -0.993 1.00 95.81 86 HIS A CA 1
ATOM 677 C C . HIS A 1 86 ? 5.831 4.950 0.144 1.00 95.81 86 HIS A C 1
ATOM 679 O O . HIS A 1 86 ? 5.525 6.146 0.136 1.00 95.81 86 HIS A O 1
ATOM 685 N N . VAL A 1 87 ? 6.689 4.459 1.042 1.00 96.69 87 VAL A N 1
ATOM 686 C CA . VAL A 1 87 ? 7.261 5.289 2.111 1.00 96.69 87 VAL A CA 1
ATOM 687 C C . VAL A 1 87 ? 8.051 6.471 1.540 1.00 96.69 87 VAL A C 1
ATOM 689 O O . VAL A 1 87 ? 7.904 7.591 2.028 1.00 96.69 87 VAL A O 1
ATOM 692 N N . ALA A 1 88 ? 8.855 6.259 0.490 1.00 95.25 88 ALA A N 1
ATOM 693 C CA . ALA A 1 88 ? 9.647 7.333 -0.113 1.00 95.25 88 ALA A CA 1
ATOM 694 C C . ALA A 1 88 ? 8.779 8.440 -0.736 1.00 95.25 88 ALA A C 1
ATOM 696 O O . ALA A 1 88 ? 9.120 9.618 -0.629 1.00 95.25 88 ALA A O 1
ATOM 697 N N . PHE A 1 89 ? 7.664 8.083 -1.378 1.00 92.69 89 PHE A N 1
ATOM 698 C CA . PHE A 1 89 ? 6.814 9.059 -2.061 1.00 92.69 89 PHE A CA 1
ATOM 699 C C . PHE A 1 89 ? 5.765 9.712 -1.166 1.00 92.69 89 PHE A C 1
ATOM 701 O O . PHE A 1 89 ? 5.452 10.891 -1.366 1.00 92.69 89 PHE A O 1
ATOM 708 N N . PHE A 1 90 ? 5.200 8.972 -0.211 1.00 94.88 90 PHE A N 1
ATOM 709 C CA . PHE A 1 90 ? 3.975 9.394 0.459 1.00 94.88 90 PHE A CA 1
ATOM 710 C C . PHE A 1 90 ? 4.124 9.668 1.948 1.00 94.88 90 PHE A C 1
ATOM 712 O O . PHE A 1 90 ? 3.407 10.544 2.429 1.00 94.88 90 PHE A O 1
ATOM 719 N N . ALA A 1 91 ? 5.061 9.038 2.668 1.00 95.88 91 ALA A N 1
ATOM 720 C CA . ALA A 1 91 ? 5.116 9.138 4.132 1.00 95.88 91 ALA A CA 1
ATOM 721 C C . ALA A 1 91 ? 5.104 10.594 4.634 1.00 95.88 91 ALA A C 1
ATOM 723 O O . ALA A 1 91 ? 4.302 10.946 5.497 1.00 95.88 91 ALA A O 1
ATOM 724 N N . GLN A 1 92 ? 5.912 11.477 4.034 1.00 96.44 92 GLN A N 1
ATOM 725 C CA . GLN A 1 92 ? 5.916 12.905 4.379 1.00 96.44 92 GLN A CA 1
ATOM 726 C C . GLN A 1 92 ? 4.600 13.606 4.003 1.00 96.44 92 GLN A C 1
ATOM 728 O O . GLN A 1 92 ? 4.087 14.409 4.780 1.00 96.44 92 GLN A O 1
ATOM 733 N N . ARG A 1 93 ? 4.039 13.304 2.825 1.00 95.25 93 ARG A N 1
ATOM 734 C CA . ARG A 1 93 ? 2.816 13.939 2.298 1.00 95.25 93 ARG A CA 1
ATOM 735 C C . ARG A 1 93 ? 1.592 13.631 3.147 1.00 95.25 93 ARG A C 1
ATOM 737 O O . ARG A 1 93 ? 0.714 14.475 3.280 1.00 95.25 93 ARG A O 1
ATOM 744 N N . VAL A 1 94 ? 1.548 12.432 3.720 1.00 96.81 94 VAL A N 1
ATOM 745 C CA . VAL A 1 94 ? 0.466 12.008 4.609 1.00 96.81 94 VAL A CA 1
ATOM 746 C C . VAL A 1 94 ? 0.822 12.160 6.089 1.00 96.81 94 VAL A C 1
ATOM 748 O O . VAL A 1 94 ? 0.050 11.718 6.934 1.00 96.81 94 VAL A O 1
ATOM 751 N N . ALA A 1 95 ? 1.959 12.787 6.410 1.00 97.56 95 ALA A N 1
ATOM 752 C CA . ALA A 1 95 ? 2.457 13.033 7.764 1.00 97.56 95 ALA A CA 1
ATOM 753 C C . ALA A 1 95 ? 2.658 11.768 8.630 1.00 97.56 95 ALA A C 1
ATOM 755 O O . ALA A 1 95 ? 2.359 11.775 9.826 1.00 97.56 95 ALA A O 1
ATOM 756 N N . LEU A 1 96 ? 3.138 10.660 8.054 1.00 98.06 96 LEU A N 1
ATOM 757 C CA . LEU A 1 96 ? 3.601 9.514 8.845 1.00 98.06 96 LEU A CA 1
ATOM 758 C C . LEU A 1 96 ? 4.904 9.869 9.566 1.00 98.06 96 LEU A C 1
ATOM 760 O O . LEU A 1 96 ? 5.876 10.309 8.948 1.00 98.06 96 LEU A O 1
ATOM 764 N N . THR A 1 97 ? 4.938 9.651 10.880 1.00 97.81 97 THR A N 1
ATOM 765 C CA . THR A 1 97 ? 6.164 9.820 11.671 1.00 97.81 97 THR A CA 1
ATOM 766 C C . THR A 1 97 ? 7.131 8.648 11.454 1.00 97.81 97 THR A C 1
ATOM 768 O O . THR A 1 97 ? 6.705 7.561 11.049 1.00 97.81 97 THR A O 1
ATOM 771 N N . PRO A 1 98 ? 8.432 8.797 11.767 1.00 96.19 98 PRO A N 1
ATOM 772 C CA . PRO A 1 98 ? 9.372 7.674 11.736 1.00 96.19 98 PRO A CA 1
ATOM 773 C C . PRO A 1 98 ? 8.933 6.485 12.607 1.00 96.19 98 PRO A C 1
ATOM 775 O O . PRO A 1 98 ? 9.198 5.331 12.272 1.00 96.19 98 PRO A O 1
ATOM 778 N N . GLU A 1 99 ? 8.256 6.738 13.727 1.00 96.56 99 GLU A N 1
ATOM 779 C CA . GLU A 1 99 ? 7.667 5.714 14.597 1.00 96.56 99 GLU A CA 1
ATOM 780 C C . GLU A 1 99 ? 6.554 4.957 13.873 1.00 96.56 99 GLU A C 1
ATOM 782 O O . GLU A 1 99 ? 6.575 3.729 13.851 1.00 96.56 99 GLU A O 1
ATOM 787 N N . GLN A 1 100 ? 5.640 5.678 13.222 1.00 98.06 100 GLN A N 1
ATOM 788 C CA . GLN A 1 100 ? 4.540 5.095 12.455 1.00 98.06 100 GLN A CA 1
ATOM 789 C C . GLN A 1 100 ? 5.057 4.279 11.263 1.00 98.06 100 GLN A C 1
ATOM 791 O O . GLN A 1 100 ? 4.673 3.123 11.098 1.00 98.06 100 GLN A O 1
ATOM 796 N N . VAL A 1 101 ? 6.018 4.805 10.495 1.00 97.50 101 VAL A N 1
ATOM 797 C CA . VAL A 1 101 ? 6.670 4.058 9.402 1.00 97.50 101 VAL A CA 1
ATOM 798 C C . VAL A 1 101 ? 7.295 2.761 9.926 1.00 97.50 101 VAL A C 1
ATOM 800 O O . VAL A 1 101 ? 7.078 1.695 9.350 1.00 97.50 101 VAL A O 1
ATOM 803 N N . ARG A 1 102 ? 8.016 2.798 11.056 1.00 95.62 102 ARG A N 1
ATOM 804 C CA . ARG A 1 102 ? 8.554 1.579 11.694 1.00 95.62 102 ARG A CA 1
ATOM 805 C C . ARG A 1 102 ? 7.451 0.627 12.162 1.00 95.62 102 ARG A C 1
ATOM 807 O O . ARG A 1 102 ? 7.606 -0.590 12.025 1.00 95.62 102 ARG A O 1
ATOM 814 N N . SER A 1 103 ? 6.356 1.165 12.690 1.00 96.62 103 SER A N 1
ATOM 815 C CA . SER A 1 103 ? 5.209 0.396 13.167 1.00 96.62 103 SER A CA 1
ATOM 816 C C . SER A 1 103 ? 4.547 -0.404 12.042 1.00 96.62 103 SER A C 1
ATOM 818 O O . SER A 1 103 ? 4.247 -1.582 12.242 1.00 96.62 103 SER A O 1
ATOM 820 N N . THR A 1 104 ? 4.459 0.138 10.816 1.00 96.81 104 THR A N 1
ATOM 821 C CA . THR A 1 104 ? 3.937 -0.625 9.659 1.00 96.81 104 THR A CA 1
ATOM 822 C C . THR A 1 104 ? 4.665 -1.963 9.462 1.00 96.81 104 THR A C 1
ATOM 824 O O . THR A 1 104 ? 4.029 -2.972 9.154 1.00 96.81 104 THR A O 1
ATOM 827 N N . LEU A 1 105 ? 5.976 -2.014 9.740 1.00 93.31 105 LEU A N 1
ATOM 828 C CA . LEU A 1 105 ? 6.825 -3.201 9.591 1.00 93.31 105 LEU A CA 1
ATOM 829 C C . LEU A 1 105 ? 6.870 -4.119 10.816 1.00 93.31 105 LEU A C 1
ATOM 831 O O . LEU A 1 105 ? 6.989 -5.341 10.672 1.00 93.31 105 LEU A O 1
ATOM 835 N N . ARG A 1 106 ? 6.905 -3.533 12.016 1.00 90.25 106 ARG A N 1
ATOM 836 C CA . ARG A 1 106 ? 7.271 -4.240 13.259 1.00 90.25 106 ARG A CA 1
ATOM 837 C C . ARG A 1 106 ? 6.206 -4.196 14.343 1.00 90.25 106 ARG A C 1
ATOM 839 O O . ARG A 1 106 ? 6.260 -5.039 15.230 1.00 90.25 106 ARG A O 1
ATOM 846 N N . GLY A 1 107 ? 5.295 -3.236 14.271 1.00 92.25 107 GLY A N 1
ATOM 847 C CA . GLY A 1 107 ? 4.194 -3.087 15.208 1.00 92.25 107 GLY A CA 1
ATOM 848 C C . GLY A 1 107 ? 2.984 -3.936 14.830 1.00 92.25 107 GLY A C 1
ATOM 849 O O . GLY A 1 107 ? 3.006 -4.747 13.892 1.00 92.25 107 GLY A O 1
ATOM 850 N N . ASP A 1 108 ? 1.915 -3.704 15.574 1.00 93.25 108 ASP A N 1
ATOM 851 C CA . ASP A 1 108 ? 0.595 -4.296 15.412 1.00 93.25 108 ASP A CA 1
ATOM 852 C C . ASP A 1 108 ? -0.489 -3.223 15.610 1.00 93.25 108 ASP A C 1
ATOM 854 O O . ASP A 1 108 ? -0.200 -2.048 15.856 1.00 93.25 108 ASP A O 1
ATOM 858 N N . ALA A 1 109 ? -1.754 -3.625 15.494 1.00 91.50 109 ALA A N 1
ATOM 859 C CA . ALA A 1 109 ? -2.891 -2.729 15.671 1.00 91.50 109 ALA A CA 1
ATOM 860 C C . ALA A 1 109 ? -3.021 -2.137 17.092 1.00 91.50 109 ALA A C 1
ATOM 862 O O . ALA A 1 109 ? -3.806 -1.215 17.291 1.00 91.50 109 ALA A O 1
ATOM 863 N N . ALA A 1 110 ? -2.285 -2.624 18.095 1.00 94.00 110 ALA A N 1
ATOM 864 C CA . ALA A 1 110 ? -2.290 -2.072 19.448 1.00 94.00 110 ALA A CA 1
ATOM 865 C C . ALA A 1 110 ? -1.213 -0.990 19.663 1.00 94.00 110 ALA A C 1
ATOM 867 O O . ALA A 1 110 ? -1.193 -0.356 20.722 1.00 94.00 110 ALA A O 1
ATOM 868 N N . ASP A 1 111 ? -0.360 -0.711 18.674 1.00 95.56 111 ASP A N 1
ATOM 869 C CA . ASP A 1 111 ? 0.732 0.258 18.803 1.00 95.56 111 ASP A CA 1
ATOM 870 C C . ASP A 1 111 ? 0.212 1.685 19.095 1.00 95.56 111 ASP A C 1
ATOM 872 O O . ASP A 1 111 ? -0.558 2.238 18.300 1.00 95.56 111 ASP A O 1
ATOM 876 N N . PRO A 1 112 ? 0.620 2.309 20.227 1.00 95.50 112 PRO A N 1
ATOM 877 C CA . PRO A 1 112 ? 0.109 3.593 20.698 1.00 95.50 112 PRO A CA 1
ATOM 878 C C . PRO A 1 112 ? 0.300 4.765 19.722 1.00 95.50 112 PRO A C 1
ATOM 880 O O . PRO A 1 112 ? -0.362 5.788 19.883 1.00 95.50 112 PRO A O 1
ATOM 883 N N . THR A 1 113 ? 1.186 4.626 18.734 1.00 96.88 113 THR A N 1
ATOM 884 C CA . THR A 1 113 ? 1.518 5.670 17.753 1.00 96.88 113 THR A CA 1
ATOM 885 C C . THR A 1 113 ? 0.394 5.963 16.757 1.00 96.88 113 THR A C 1
ATOM 887 O O . THR A 1 113 ? 0.422 7.009 16.106 1.00 96.88 113 THR A O 1
ATOM 890 N N . TRP A 1 114 ? -0.600 5.081 16.645 1.00 98.19 114 TRP A N 1
ATOM 891 C CA . TRP A 1 114 ? -1.746 5.233 15.746 1.00 98.19 114 TRP A CA 1
ATOM 892 C C . TRP A 1 114 ? -2.975 5.794 16.462 1.00 98.19 114 TRP A C 1
ATOM 894 O O . TRP A 1 114 ? -3.226 5.503 17.632 1.00 98.19 114 TRP A O 1
ATOM 904 N N . SER A 1 115 ? -3.806 6.560 15.767 1.00 98.12 115 SER A N 1
ATOM 905 C CA . SER A 1 115 ? -5.146 6.905 16.258 1.00 98.12 115 SER A CA 1
ATOM 906 C C . SER A 1 115 ? -6.045 5.664 16.351 1.00 98.12 115 SER A C 1
ATOM 908 O O . SER A 1 115 ? -5.727 4.606 15.810 1.00 98.12 115 SER A O 1
ATOM 910 N N . ALA A 1 116 ? -7.181 5.772 17.046 1.00 97.44 116 ALA A N 1
ATOM 911 C CA . ALA A 1 116 ? -8.127 4.661 17.159 1.00 97.44 116 ALA A CA 1
ATOM 912 C C . ALA A 1 116 ? -8.635 4.183 15.783 1.00 97.44 116 ALA A C 1
ATOM 914 O O . ALA A 1 116 ? -8.696 2.982 15.542 1.00 97.44 116 ALA A O 1
ATOM 915 N N . GLU A 1 117 ? -8.926 5.113 14.869 1.00 97.38 117 GLU A N 1
ATOM 916 C CA . GLU A 1 117 ? -9.392 4.806 13.510 1.00 97.38 117 GLU A CA 1
ATOM 917 C C . GLU A 1 117 ? -8.317 4.089 12.679 1.00 97.38 117 GLU A C 1
ATOM 919 O O . GLU A 1 117 ? -8.590 3.078 12.036 1.00 97.38 117 GLU A O 1
ATOM 924 N N . GLU A 1 118 ? -7.066 4.549 12.734 1.00 98.56 118 GLU A N 1
ATOM 925 C CA . GLU A 1 118 ? -5.960 3.947 11.973 1.00 98.56 118 GLU A CA 1
ATOM 926 C C . GLU A 1 118 ? -5.624 2.528 12.448 1.00 98.56 118 GLU A C 1
ATOM 928 O O . GLU A 1 118 ? -5.275 1.665 11.641 1.00 98.56 118 GLU A O 1
ATOM 933 N N . ARG A 1 119 ? -5.785 2.248 13.746 1.00 98.69 119 ARG A N 1
ATOM 934 C CA . ARG A 1 119 ? -5.617 0.891 14.291 1.00 98.69 119 ARG A CA 1
ATOM 935 C C . ARG A 1 119 ? -6.620 -0.094 13.713 1.00 98.69 119 ARG A C 1
ATOM 937 O O . ARG A 1 119 ? -6.257 -1.248 13.502 1.00 98.69 119 ARG A O 1
ATOM 944 N N . LEU A 1 120 ? -7.847 0.346 13.421 1.00 98.75 120 LEU A N 1
ATOM 945 C CA . LEU A 1 120 ? -8.843 -0.502 12.763 1.00 98.75 120 LEU A CA 1
ATOM 946 C C . LEU A 1 120 ? -8.395 -0.890 11.352 1.00 98.75 120 LEU A C 1
ATOM 948 O O . LEU A 1 120 ? -8.557 -2.045 10.966 1.00 98.75 120 LEU A O 1
ATOM 952 N N . LEU A 1 121 ? -7.770 0.028 10.608 1.00 98.75 121 LEU A N 1
ATOM 953 C CA . LEU A 1 121 ? -7.221 -0.262 9.279 1.00 98.75 121 LEU A CA 1
ATOM 954 C C . LEU A 1 121 ? -6.029 -1.225 9.351 1.00 98.75 121 LEU A C 1
ATOM 956 O O . LEU A 1 121 ? -5.948 -2.160 8.559 1.00 98.75 121 LEU A O 1
ATOM 960 N N . ILE A 1 122 ? -5.135 -1.055 10.328 1.00 98.75 122 ILE A N 1
ATOM 961 C CA . ILE A 1 122 ? -4.014 -1.986 10.550 1.00 98.75 122 ILE A CA 1
ATOM 962 C C . ILE A 1 122 ? -4.538 -3.380 10.906 1.00 98.75 122 ILE A C 1
ATOM 964 O O . ILE A 1 122 ? -4.073 -4.373 10.347 1.00 98.75 122 ILE A O 1
ATOM 968 N N . ARG A 1 123 ? -5.539 -3.459 11.792 1.00 98.62 123 ARG A N 1
ATOM 969 C CA . ARG A 1 123 ? -6.172 -4.723 12.187 1.00 98.62 123 ARG A CA 1
ATOM 970 C C . ARG A 1 123 ? -6.909 -5.382 11.022 1.00 98.62 123 ARG A C 1
ATOM 972 O O . ARG A 1 123 ? -6.815 -6.593 10.874 1.00 98.62 123 ARG A O 1
ATOM 979 N N . LEU A 1 124 ? -7.577 -4.600 10.171 1.00 98.81 124 LEU A N 1
ATOM 980 C CA . LEU A 1 124 ? -8.208 -5.078 8.937 1.00 98.81 124 LEU A CA 1
ATOM 981 C C . LEU A 1 124 ? -7.189 -5.734 8.006 1.00 98.81 124 LEU A C 1
ATOM 983 O O . LEU A 1 124 ? -7.424 -6.842 7.529 1.00 98.81 124 LEU A O 1
ATOM 987 N N . VAL A 1 125 ? -6.051 -5.074 7.775 1.00 98.81 125 VAL A N 1
ATOM 988 C CA . VAL A 1 125 ? -4.965 -5.635 6.961 1.00 98.81 125 VAL A CA 1
ATOM 989 C C . VAL A 1 125 ? -4.449 -6.935 7.576 1.00 98.81 125 VAL A C 1
ATOM 991 O O . VAL A 1 125 ? -4.273 -7.918 6.859 1.00 98.81 125 VAL A O 1
ATOM 994 N N . ASP A 1 126 ? -4.220 -6.948 8.890 1.00 98.56 126 ASP A N 1
ATOM 995 C CA . ASP A 1 126 ? -3.705 -8.118 9.601 1.00 98.56 126 ASP A CA 1
ATOM 996 C C . ASP A 1 126 ? -4.687 -9.307 9.543 1.00 98.56 126 ASP A C 1
ATOM 998 O O . ASP A 1 126 ? -4.275 -10.399 9.156 1.00 98.56 126 ASP A O 1
ATOM 1002 N N . GLU A 1 127 ? -5.982 -9.111 9.834 1.00 98.56 127 GLU A N 1
ATOM 1003 C CA . GLU A 1 127 ? -6.999 -10.180 9.783 1.00 98.56 127 GLU A CA 1
ATOM 1004 C C . GLU A 1 127 ? -7.182 -10.733 8.357 1.00 98.56 127 GLU A C 1
ATOM 1006 O O . GLU A 1 127 ? -7.207 -11.957 8.166 1.00 98.56 127 GLU A O 1
ATOM 1011 N N . LEU A 1 128 ? -7.236 -9.861 7.342 1.00 98.75 128 LEU A N 1
ATOM 1012 C CA . LEU A 1 128 ? -7.346 -10.277 5.940 1.00 98.75 128 LEU A CA 1
ATOM 1013 C C . LEU A 1 128 ? -6.096 -11.014 5.451 1.00 98.75 128 LEU A C 1
ATOM 1015 O O . LEU A 1 128 ? -6.222 -11.990 4.715 1.00 98.75 128 LEU A O 1
ATOM 1019 N N . HIS A 1 129 ? -4.903 -10.576 5.850 1.00 98.44 129 HIS A N 1
ATOM 1020 C CA . HIS A 1 129 ? -3.663 -11.263 5.496 1.00 98.44 129 HIS A CA 1
ATOM 1021 C C . HIS A 1 129 ? -3.562 -12.641 6.165 1.00 98.44 129 HIS A C 1
ATOM 1023 O O . HIS A 1 129 ? -3.174 -13.610 5.515 1.00 98.44 129 HIS A O 1
ATOM 1029 N N . ASP A 1 130 ? -3.924 -12.736 7.447 1.00 97.75 130 ASP A N 1
ATOM 1030 C CA . ASP A 1 130 ? -3.733 -13.956 8.240 1.00 97.75 130 ASP A CA 1
ATOM 1031 C C . ASP A 1 130 ? -4.811 -15.013 7.999 1.00 97.75 130 ASP A C 1
ATOM 1033 O O . ASP A 1 130 ? -4.529 -16.210 8.069 1.00 97.75 130 ASP A O 1
ATOM 1037 N N . SER A 1 131 ? -6.044 -14.590 7.717 1.00 97.81 131 SER A N 1
ATOM 1038 C CA . SER A 1 131 ? -7.198 -15.494 7.655 1.00 97.81 131 SER A CA 1
ATOM 1039 C C . SER A 1 131 ? -8.040 -15.378 6.387 1.00 97.81 131 SER A C 1
ATOM 1041 O O . SER A 1 131 ? -8.956 -16.180 6.203 1.00 97.81 131 SER A O 1
ATOM 1043 N N . ALA A 1 132 ? -7.771 -14.390 5.525 1.00 98.19 132 ALA A N 1
ATOM 1044 C CA . ALA A 1 132 ? -8.643 -14.022 4.407 1.00 98.19 132 ALA A CA 1
ATOM 1045 C C . ALA A 1 132 ? -10.104 -13.755 4.830 1.00 98.19 132 ALA A C 1
ATOM 1047 O O . ALA A 1 132 ? -11.032 -13.916 4.037 1.00 98.19 132 ALA A O 1
ATOM 1048 N N . SER A 1 133 ? -10.312 -13.354 6.087 1.00 98.25 133 SER A N 1
ATOM 1049 C CA . SER A 1 133 ? -11.623 -13.096 6.675 1.00 98.25 133 SER A CA 1
ATOM 1050 C C . SER A 1 133 ? -11.563 -11.914 7.643 1.00 98.25 133 SER A C 1
ATOM 1052 O O . SER A 1 133 ? -10.483 -11.514 8.073 1.00 98.25 133 SER A O 1
ATOM 1054 N N . ILE A 1 134 ? -12.726 -11.345 7.954 1.00 98.62 134 ILE A N 1
ATOM 1055 C CA . ILE A 1 134 ? -12.889 -10.266 8.931 1.00 98.62 134 ILE A CA 1
ATOM 1056 C C . ILE A 1 134 ? -13.792 -10.807 10.031 1.00 98.62 134 ILE A C 1
ATOM 1058 O O . ILE A 1 134 ? -14.864 -11.342 9.742 1.00 98.62 134 ILE A O 1
ATOM 1062 N N . THR A 1 135 ? -13.369 -10.680 11.283 1.00 98.69 135 THR A N 1
ATOM 1063 C CA . THR A 1 135 ? -14.192 -11.078 12.427 1.00 98.69 135 THR A CA 1
ATOM 1064 C C . THR A 1 135 ? -15.414 -10.168 12.583 1.00 98.69 135 THR A C 1
ATOM 1066 O O . THR A 1 135 ? -15.341 -8.966 12.325 1.00 98.69 135 THR A O 1
ATOM 1069 N N . ASP A 1 136 ? -16.531 -10.701 13.092 1.00 98.69 136 ASP A N 1
ATOM 1070 C CA . ASP A 1 136 ? -17.751 -9.909 13.344 1.00 98.69 136 ASP A CA 1
ATOM 1071 C C . ASP A 1 136 ? -17.492 -8.709 14.271 1.00 98.69 136 ASP A C 1
ATOM 1073 O O . ASP A 1 136 ? -18.084 -7.639 14.112 1.00 98.69 136 ASP A O 1
ATOM 1077 N N . GLY A 1 137 ? -16.577 -8.878 15.235 1.00 98.56 137 GLY A N 1
ATOM 1078 C CA . GLY A 1 137 ? -16.143 -7.810 16.134 1.00 98.56 137 GLY A CA 1
ATOM 1079 C C . GLY A 1 137 ? -15.482 -6.662 15.375 1.00 98.56 137 GLY A C 1
ATOM 1080 O O . GLY A 1 137 ? -15.943 -5.525 15.472 1.00 98.56 137 GLY A O 1
ATOM 1081 N N . LEU A 1 138 ? -14.466 -6.965 14.557 1.00 98.62 138 LEU A N 1
ATOM 1082 C CA . LEU A 1 138 ? -13.796 -5.947 13.751 1.00 98.62 138 LEU A CA 1
ATOM 1083 C C . LEU A 1 138 ? -14.750 -5.311 12.732 1.00 98.62 138 LEU A C 1
ATOM 1085 O O . LEU A 1 138 ? -14.722 -4.098 12.549 1.00 98.62 138 LEU A O 1
ATOM 1089 N N . TRP A 1 139 ? -15.632 -6.095 12.108 1.00 98.75 139 TRP A N 1
ATOM 1090 C CA . TRP A 1 139 ? -16.634 -5.573 11.176 1.00 98.75 139 TRP A CA 1
ATOM 1091 C C . TRP A 1 139 ? -17.549 -4.530 11.830 1.00 98.75 139 TRP A C 1
ATOM 1093 O O . TRP A 1 139 ? -17.801 -3.468 11.256 1.00 98.75 139 TRP A O 1
ATOM 1103 N N . LYS A 1 140 ? -18.019 -4.799 13.053 1.00 98.75 140 LYS A N 1
ATOM 1104 C CA . LYS A 1 140 ? -18.839 -3.856 13.822 1.00 98.75 140 LYS A CA 1
ATOM 1105 C C . LYS A 1 140 ? -18.072 -2.579 14.177 1.00 98.75 140 LYS A C 1
ATOM 1107 O O . LYS A 1 140 ? -18.640 -1.495 14.100 1.00 98.75 140 LYS A O 1
ATOM 1112 N N . GLU A 1 141 ? -16.805 -2.697 14.567 1.00 98.62 141 GLU A N 1
ATOM 1113 C CA . GLU A 1 141 ? -15.953 -1.541 14.879 1.00 98.62 141 GLU A CA 1
ATOM 1114 C C . GLU A 1 141 ? -15.681 -0.689 13.623 1.00 98.62 141 GLU A C 1
ATOM 1116 O O . GLU A 1 141 ? -15.844 0.529 13.655 1.00 98.62 141 GLU A O 1
ATOM 1121 N N . LEU A 1 142 ? -15.350 -1.326 12.494 1.00 98.56 142 LEU A N 1
ATOM 1122 C CA . LEU A 1 142 ? -15.103 -0.655 11.214 1.00 98.56 142 LEU A CA 1
ATOM 1123 C C . LEU A 1 142 ? -16.333 0.100 10.718 1.00 98.56 142 LEU A C 1
ATOM 1125 O O . LEU A 1 142 ? -16.225 1.264 10.356 1.00 98.56 142 LEU A O 1
ATOM 1129 N N . THR A 1 143 ? -17.503 -0.540 10.724 1.00 98.00 143 THR A N 1
ATOM 1130 C CA . THR A 1 143 ? -18.752 0.069 10.231 1.00 98.00 143 THR A CA 1
ATOM 1131 C C . THR A 1 143 ? -19.306 1.159 11.151 1.00 98.00 143 THR A C 1
ATOM 1133 O O . THR A 1 143 ? -20.162 1.934 10.729 1.00 98.00 143 THR A O 1
ATOM 1136 N N . ALA A 1 144 ? -18.813 1.253 12.390 1.00 98.31 144 ALA A N 1
ATOM 1137 C CA . ALA A 1 144 ? -19.090 2.375 13.282 1.00 98.31 144 ALA A CA 1
ATOM 1138 C C . ALA A 1 144 ? -18.182 3.592 13.015 1.00 98.31 144 ALA A C 1
ATOM 1140 O O . ALA A 1 144 ? -18.597 4.717 13.288 1.00 98.31 144 ALA A O 1
ATOM 1141 N N . ALA A 1 145 ? -16.964 3.377 12.503 1.00 98.25 145 ALA A N 1
ATOM 1142 C CA . ALA A 1 145 ? -15.965 4.426 12.268 1.00 98.25 145 ALA A CA 1
ATOM 1143 C C . ALA A 1 145 ? -15.891 4.897 10.802 1.00 98.25 145 ALA A C 1
ATOM 1145 O O . ALA A 1 145 ? -15.584 6.056 10.538 1.00 98.25 145 ALA A O 1
ATOM 1146 N N . PHE A 1 146 ? -16.185 4.014 9.849 1.00 98.38 146 PHE A N 1
ATOM 1147 C CA . PHE A 1 146 ? -16.044 4.245 8.413 1.00 98.38 146 PHE A CA 1
ATOM 1148 C C . PHE A 1 146 ? -17.356 3.974 7.682 1.00 98.38 146 PHE A C 1
ATOM 1150 O O . PHE A 1 146 ? -18.115 3.068 8.038 1.00 98.38 146 PHE A O 1
ATOM 1157 N N . CYS A 1 147 ? -17.611 4.725 6.608 1.00 98.12 147 CYS A N 1
ATOM 1158 C CA . CYS A 1 147 ? -18.732 4.408 5.729 1.00 98.12 147 CYS A CA 1
ATOM 1159 C C . CYS A 1 147 ? -18.445 3.137 4.910 1.00 98.12 147 CYS A C 1
ATOM 1161 O O . CYS A 1 147 ? -17.297 2.719 4.741 1.00 98.12 147 CYS A O 1
ATOM 1163 N N . LEU A 1 148 ? -19.496 2.525 4.358 1.00 97.69 148 LEU A N 1
ATOM 1164 C CA . LEU A 1 148 ? -19.374 1.273 3.606 1.00 97.69 148 LEU A CA 1
ATOM 1165 C C . LEU A 1 148 ? -18.393 1.379 2.426 1.00 97.69 148 LEU A C 1
ATOM 1167 O O . LEU A 1 148 ? -17.628 0.450 2.185 1.00 97.69 148 LEU A O 1
ATOM 1171 N N . GLU A 1 149 ? -18.387 2.515 1.723 1.00 97.31 149 GLU A N 1
ATOM 1172 C CA . GLU A 1 149 ? -17.495 2.752 0.582 1.00 97.31 149 GLU A CA 1
ATOM 1173 C C . GLU A 1 149 ? -16.016 2.739 1.004 1.00 97.31 149 GLU A C 1
ATOM 1175 O O . GLU A 1 149 ? -15.195 2.121 0.332 1.00 97.31 149 GLU A O 1
ATOM 1180 N N . GLN A 1 150 ? -15.686 3.331 2.158 1.00 98.12 150 GLN A N 1
ATOM 1181 C CA . GLN A 1 150 ? -14.333 3.322 2.727 1.00 98.12 150 GLN A CA 1
ATOM 1182 C C . GLN A 1 150 ? -13.894 1.916 3.143 1.00 98.12 150 GLN A C 1
ATOM 1184 O O . GLN A 1 150 ? -12.760 1.518 2.877 1.00 98.12 150 GLN A O 1
ATOM 1189 N N . VAL A 1 151 ? -14.788 1.147 3.774 1.00 98.38 151 VAL A N 1
ATOM 1190 C CA . VAL A 1 151 ? -14.494 -0.239 4.173 1.00 98.38 151 VAL A CA 1
ATOM 1191 C C . VAL A 1 151 ? -14.257 -1.113 2.939 1.00 98.38 151 VAL A C 1
ATOM 1193 O O . VAL A 1 151 ? -13.300 -1.885 2.905 1.00 98.38 151 VAL A O 1
ATOM 1196 N N . PHE A 1 152 ? -15.089 -0.976 1.904 1.00 97.50 152 PHE A N 1
ATOM 1197 C CA . PHE A 1 152 ? -14.941 -1.734 0.659 1.00 97.50 152 PHE A CA 1
ATOM 1198 C C . PHE A 1 152 ? -13.662 -1.362 -0.091 1.00 97.50 152 PHE A C 1
ATOM 1200 O O . PHE A 1 152 ? -12.959 -2.258 -0.562 1.00 97.50 152 PHE A O 1
ATOM 1207 N N . GLU A 1 153 ? -13.326 -0.073 -0.159 1.00 96.88 153 GLU A N 1
ATOM 1208 C CA . GLU A 1 153 ? -12.066 0.374 -0.751 1.00 96.88 153 GLU A CA 1
ATOM 1209 C C . GLU A 1 153 ? -10.862 -0.180 0.022 1.00 96.88 153 GLU A C 1
ATOM 1211 O O . GLU A 1 153 ? -9.938 -0.707 -0.595 1.00 96.88 153 GLU A O 1
ATOM 1216 N N . ALA A 1 154 ? -10.886 -0.162 1.360 1.00 98.00 154 ALA A N 1
ATOM 1217 C CA . ALA A 1 154 ? -9.806 -0.722 2.172 1.00 98.00 154 ALA A CA 1
ATOM 1218 C C . ALA A 1 154 ? -9.608 -2.225 1.906 1.00 98.00 154 ALA A C 1
ATOM 1220 O O . ALA A 1 154 ? -8.480 -2.667 1.692 1.00 98.00 154 ALA A O 1
ATOM 1221 N N . ILE A 1 155 ? -10.691 -3.009 1.843 1.00 98.25 155 ILE A N 1
ATOM 1222 C CA . ILE A 1 155 ? -10.632 -4.445 1.515 1.00 98.25 155 ILE A CA 1
ATOM 1223 C C . ILE A 1 155 ? -10.038 -4.661 0.115 1.00 98.25 155 ILE A C 1
ATOM 1225 O O . ILE A 1 155 ? -9.165 -5.515 -0.071 1.00 98.25 155 ILE A O 1
ATOM 1229 N N . ALA A 1 156 ? -10.487 -3.881 -0.872 1.00 97.12 156 ALA A N 1
ATOM 1230 C CA . ALA A 1 156 ? -9.992 -3.977 -2.241 1.00 97.12 156 ALA A CA 1
ATOM 1231 C C . ALA A 1 156 ? -8.500 -3.618 -2.338 1.00 97.12 156 ALA A C 1
ATOM 1233 O O . ALA A 1 156 ? -7.747 -4.330 -3.007 1.00 97.12 156 ALA A O 1
ATOM 1234 N N . LEU A 1 157 ? -8.053 -2.580 -1.621 1.00 97.38 157 LEU A N 1
ATOM 1235 C CA . LEU A 1 157 ? -6.644 -2.195 -1.534 1.00 97.38 157 LEU A CA 1
ATOM 1236 C C . LEU A 1 157 ? -5.787 -3.306 -0.930 1.00 97.38 157 LEU A C 1
ATOM 1238 O O . LEU A 1 157 ? -4.735 -3.614 -1.488 1.00 97.38 157 LEU A O 1
ATOM 1242 N N . VAL A 1 158 ? -6.243 -3.962 0.144 1.00 98.31 158 VAL A N 1
ATOM 1243 C CA . VAL A 1 158 ? -5.524 -5.111 0.717 1.00 98.31 158 VAL A CA 1
ATOM 1244 C C . VAL A 1 158 ? -5.334 -6.196 -0.344 1.00 98.31 158 VAL A C 1
ATOM 1246 O O . VAL A 1 158 ? -4.209 -6.640 -0.577 1.00 98.31 158 VAL A O 1
ATOM 1249 N N . GLY A 1 159 ? -6.394 -6.607 -1.044 1.00 97.69 159 GLY A N 1
ATOM 1250 C CA . GLY A 1 159 ? -6.298 -7.632 -2.092 1.00 97.69 159 GLY A CA 1
ATOM 1251 C C . GLY A 1 159 ? -5.401 -7.222 -3.269 1.00 97.69 159 GLY A C 1
ATOM 1252 O O . GLY A 1 159 ? -4.592 -8.020 -3.762 1.00 97.69 159 GLY A O 1
ATOM 1253 N N . PHE A 1 160 ? -5.495 -5.965 -3.703 1.00 97.50 160 PHE A N 1
ATOM 1254 C CA . PHE A 1 160 ? -4.660 -5.444 -4.780 1.00 97.50 160 PHE A CA 1
ATOM 1255 C C . PHE A 1 160 ? -3.179 -5.431 -4.385 1.00 97.50 160 PHE A C 1
ATOM 1257 O O . PHE A 1 160 ? -2.347 -5.955 -5.125 1.00 97.50 160 PHE A O 1
ATOM 1264 N N . TYR A 1 161 ? -2.836 -4.949 -3.191 1.00 97.75 161 TYR A N 1
ATOM 1265 C CA . TYR A 1 161 ? -1.442 -4.885 -2.746 1.00 97.75 161 TYR A CA 1
ATOM 1266 C C . TYR A 1 161 ? -0.842 -6.242 -2.361 1.00 97.75 161 TYR A C 1
ATOM 1268 O O . TYR A 1 161 ? 0.379 -6.406 -2.434 1.00 97.75 161 TYR A O 1
ATOM 1276 N N . HIS A 1 162 ? -1.663 -7.262 -2.084 1.00 98.12 162 HIS A N 1
ATOM 1277 C CA . HIS A 1 162 ? -1.197 -8.653 -2.127 1.00 98.12 162 HIS A CA 1
ATOM 1278 C C . HIS A 1 162 ? -0.749 -9.041 -3.539 1.00 98.12 162 HIS A C 1
ATOM 1280 O O . HIS A 1 162 ? 0.340 -9.582 -3.709 1.00 98.12 162 HIS A O 1
ATOM 1286 N N . THR A 1 163 ? -1.539 -8.713 -4.567 1.00 97.69 163 THR A N 1
ATOM 1287 C CA . THR A 1 163 ? -1.178 -8.981 -5.970 1.00 97.69 163 THR A CA 1
ATOM 1288 C C . THR A 1 163 ? 0.111 -8.256 -6.364 1.00 97.69 163 THR A C 1
ATOM 1290 O O . THR A 1 163 ? 1.011 -8.876 -6.934 1.00 97.69 163 THR A O 1
ATOM 1293 N N . VAL A 1 164 ? 0.240 -6.973 -6.008 1.00 97.44 164 VAL A N 1
ATOM 1294 C CA . VAL A 1 164 ? 1.470 -6.182 -6.194 1.00 97.44 164 VAL A CA 1
ATOM 1295 C C . VAL A 1 164 ? 2.659 -6.871 -5.524 1.00 97.44 164 VAL A C 1
ATOM 1297 O O . VAL A 1 164 ? 3.671 -7.149 -6.172 1.00 97.44 164 VAL A O 1
ATOM 1300 N N . SER A 1 165 ? 2.505 -7.231 -4.248 1.00 97.81 165 SER A N 1
ATOM 1301 C CA . SER A 1 165 ? 3.545 -7.894 -3.464 1.00 97.81 165 SER A CA 1
ATOM 1302 C C . SER A 1 165 ? 3.947 -9.244 -4.055 1.00 97.81 165 SER A C 1
ATOM 1304 O O . SER A 1 165 ? 5.132 -9.579 -4.082 1.00 97.81 165 SER A O 1
ATOM 1306 N N . PHE A 1 166 ? 2.991 -10.021 -4.569 1.00 97.69 166 PHE A N 1
ATOM 1307 C CA . PHE A 1 166 ? 3.261 -11.300 -5.222 1.00 97.69 166 PHE A CA 1
ATOM 1308 C C . PHE A 1 166 ? 4.059 -11.128 -6.506 1.00 97.69 166 PHE A C 1
ATOM 1310 O O . PHE A 1 166 ? 4.985 -11.905 -6.734 1.00 97.69 166 PHE A O 1
ATOM 1317 N N . PHE A 1 167 ? 3.761 -10.111 -7.317 1.00 97.38 167 PHE A N 1
ATOM 1318 C CA . PHE A 1 167 ? 4.580 -9.810 -8.485 1.00 97.38 167 PHE A CA 1
ATOM 1319 C C . PHE A 1 167 ? 5.979 -9.372 -8.075 1.00 97.38 167 PHE A C 1
ATOM 1321 O O . PHE A 1 167 ? 6.941 -10.020 -8.479 1.00 97.38 167 PHE A O 1
ATOM 1328 N N . ALA A 1 168 ? 6.106 -8.346 -7.233 1.00 96.56 168 ALA A N 1
ATOM 1329 C CA . ALA A 1 168 ? 7.400 -7.792 -6.847 1.00 96.56 168 ALA A CA 1
ATOM 1330 C C . ALA A 1 168 ? 8.315 -8.840 -6.187 1.00 96.56 168 ALA A C 1
ATOM 1332 O O . ALA A 1 168 ? 9.463 -9.021 -6.603 1.00 96.56 168 ALA A O 1
ATOM 1333 N N . ASN A 1 169 ? 7.795 -9.607 -5.224 1.00 96.69 169 ASN A N 1
ATOM 1334 C CA . ASN A 1 169 ? 8.548 -10.684 -4.576 1.00 96.69 169 ASN A CA 1
ATOM 1335 C C . ASN A 1 169 ? 8.769 -11.869 -5.523 1.00 96.69 169 ASN A C 1
ATOM 1337 O O . ASN A 1 169 ? 9.866 -12.430 -5.595 1.00 96.69 169 ASN A O 1
ATOM 1341 N N . GLY A 1 170 ? 7.730 -12.256 -6.265 1.00 96.19 170 GLY A N 1
ATOM 1342 C CA . GLY A 1 170 ? 7.731 -13.408 -7.157 1.00 96.19 170 GLY A CA 1
ATOM 1343 C C . GLY A 1 170 ? 8.703 -13.259 -8.318 1.00 96.19 170 GLY A C 1
ATOM 1344 O O . GLY A 1 170 ? 9.338 -14.244 -8.689 1.00 96.19 170 GLY A O 1
ATOM 1345 N N . VAL A 1 171 ? 8.893 -12.052 -8.851 1.00 96.19 171 VAL A N 1
ATOM 1346 C CA . VAL A 1 171 ? 9.901 -11.765 -9.885 1.00 96.19 171 VAL A CA 1
ATOM 1347 C C . VAL A 1 171 ? 11.203 -11.208 -9.309 1.00 96.19 171 VAL A C 1
ATOM 1349 O O . VAL A 1 171 ? 12.129 -10.951 -10.068 1.00 96.19 171 VAL A O 1
ATOM 1352 N N . LYS A 1 172 ? 11.320 -11.109 -7.978 1.00 95.25 172 LYS A N 1
ATOM 1353 C CA . LYS A 1 172 ? 12.513 -10.643 -7.257 1.00 95.25 172 LYS A CA 1
ATOM 1354 C C . LYS A 1 172 ? 12.985 -9.255 -7.705 1.00 95.25 172 LYS A C 1
ATOM 1356 O O . LYS A 1 172 ? 14.167 -9.078 -7.998 1.00 95.25 172 LYS A O 1
ATOM 1361 N N . LEU A 1 173 ? 12.070 -8.287 -7.773 1.00 93.75 173 LEU A N 1
ATOM 1362 C CA . LEU A 1 173 ? 12.441 -6.911 -8.104 1.00 93.75 173 LEU A CA 1
ATOM 1363 C C . LEU A 1 173 ? 13.473 -6.376 -7.108 1.00 93.75 173 LEU A C 1
ATOM 1365 O O . LEU A 1 173 ? 13.325 -6.520 -5.891 1.00 93.75 173 LEU A O 1
ATOM 1369 N N . ALA A 1 174 ? 14.525 -5.758 -7.641 1.00 92.06 174 ALA A N 1
ATOM 1370 C CA . ALA A 1 174 ? 15.454 -4.982 -6.838 1.00 92.06 174 ALA A CA 1
ATOM 1371 C C . ALA A 1 174 ? 14.771 -3.674 -6.400 1.00 92.06 174 ALA A C 1
ATOM 1373 O O . ALA A 1 174 ? 13.999 -3.126 -7.188 1.00 92.06 174 ALA A O 1
ATOM 1374 N N . PRO A 1 175 ? 15.035 -3.165 -5.181 1.00 92.19 175 PRO A N 1
ATOM 1375 C CA . PRO A 1 175 ? 14.530 -1.862 -4.756 1.00 92.19 175 PRO A CA 1
ATOM 1376 C C . PRO A 1 175 ? 14.884 -0.762 -5.760 1.00 92.19 175 PRO A C 1
ATOM 1378 O O . PRO A 1 175 ? 15.995 -0.755 -6.296 1.00 92.19 175 PRO A O 1
ATOM 1381 N N . GLU A 1 176 ? 13.964 0.180 -5.974 1.00 92.50 176 GLU A N 1
ATOM 1382 C CA . GLU A 1 176 ? 14.274 1.381 -6.753 1.00 92.50 176 GLU A CA 1
ATOM 1383 C C . GLU A 1 176 ? 15.403 2.181 -6.082 1.00 92.50 176 GLU A C 1
ATOM 1385 O O . GLU A 1 176 ? 15.486 2.196 -4.850 1.00 92.50 176 GLU A O 1
ATOM 1390 N N . PRO A 1 177 ? 16.248 2.906 -6.838 1.00 92.06 177 PRO A N 1
ATOM 1391 C CA . PRO A 1 177 ? 17.359 3.667 -6.259 1.00 92.06 177 PRO A CA 1
ATOM 1392 C C . PRO A 1 177 ? 16.940 4.711 -5.213 1.00 92.06 177 PRO A C 1
ATOM 1394 O O . PRO A 1 177 ? 17.714 5.023 -4.313 1.00 92.06 177 PRO A O 1
ATOM 1397 N N . PHE A 1 178 ? 15.725 5.253 -5.334 1.00 91.25 178 PHE A N 1
ATOM 1398 C CA . PHE A 1 178 ? 15.158 6.236 -4.406 1.00 91.25 178 PHE A CA 1
ATOM 1399 C C . PHE A 1 178 ? 14.322 5.600 -3.283 1.00 91.25 178 PHE A C 1
ATOM 1401 O O . PHE A 1 178 ? 13.853 6.318 -2.400 1.00 91.25 178 PHE A O 1
ATOM 1408 N N . ALA A 1 179 ? 14.068 4.287 -3.336 1.00 93.25 179 ALA A N 1
ATOM 1409 C CA . ALA A 1 179 ? 13.176 3.627 -2.394 1.00 93.25 179 ALA A CA 1
ATOM 1410 C C . ALA A 1 179 ? 13.736 3.699 -0.970 1.00 93.25 179 ALA A C 1
ATOM 1412 O O . ALA A 1 179 ? 14.937 3.530 -0.734 1.00 93.25 179 ALA A O 1
ATOM 1413 N N . SER A 1 180 ? 12.839 3.890 -0.004 1.00 93.44 180 SER A N 1
ATOM 1414 C CA . SER A 1 180 ? 13.200 3.847 1.407 1.00 93.44 180 SER A CA 1
ATOM 1415 C C . SER A 1 180 ? 13.751 2.460 1.755 1.00 93.44 180 SER A C 1
ATOM 1417 O O . SER A 1 180 ? 13.110 1.452 1.439 1.00 93.44 180 SER A O 1
ATOM 1419 N N . PRO A 1 181 ? 14.920 2.362 2.417 1.00 90.25 181 PRO A N 1
ATOM 1420 C CA . PRO A 1 181 ? 15.474 1.074 2.803 1.00 90.25 181 PRO A CA 1
ATOM 1421 C C . PRO A 1 181 ? 14.527 0.347 3.756 1.00 90.25 181 PRO A C 1
ATOM 1423 O O . PRO A 1 181 ? 14.302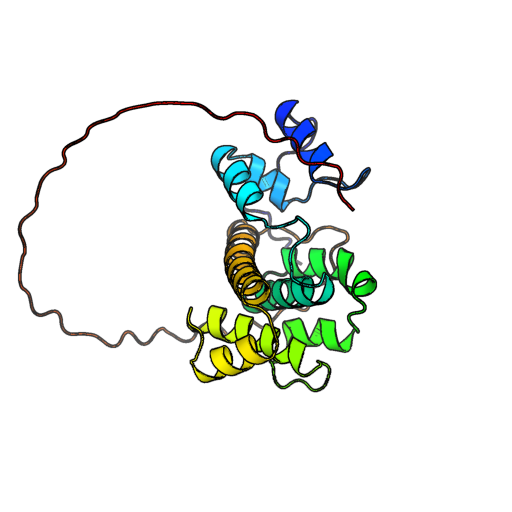 0.793 4.879 1.00 90.25 181 PRO A O 1
ATOM 1426 N N . CYS A 1 182 ? 13.999 -0.799 3.331 1.00 82.81 182 CYS A N 1
ATOM 1427 C CA . CYS A 1 182 ? 13.231 -1.668 4.211 1.00 82.81 182 CYS A CA 1
ATOM 1428 C C . CYS A 1 182 ? 14.196 -2.435 5.132 1.00 82.81 182 CYS A C 1
ATOM 1430 O O . CYS A 1 182 ? 15.010 -3.229 4.639 1.00 82.81 182 CYS A O 1
ATOM 1432 N N . PRO A 1 183 ? 14.113 -2.278 6.467 1.00 76.94 183 PRO A N 1
ATOM 1433 C CA . PRO A 1 183 ? 14.821 -3.141 7.400 1.00 76.94 183 PRO A CA 1
ATOM 1434 C C . PRO A 1 183 ? 14.424 -4.593 7.134 1.00 76.94 183 PRO A C 1
ATOM 1436 O O . PRO A 1 183 ? 13.239 -4.928 7.211 1.00 76.94 183 PRO A O 1
ATOM 1439 N N . ARG A 1 184 ? 15.395 -5.464 6.829 1.00 63.03 184 ARG A N 1
ATOM 1440 C CA . ARG A 1 184 ? 15.127 -6.889 6.591 1.00 63.03 184 ARG A CA 1
ATOM 1441 C C . ARG A 1 184 ? 14.332 -7.451 7.762 1.00 63.03 184 ARG A C 1
ATOM 1443 O O . ARG A 1 184 ? 14.785 -7.391 8.905 1.00 63.03 184 ARG A O 1
ATOM 1450 N N . ARG A 1 185 ? 13.138 -7.981 7.499 1.00 55.16 185 ARG A N 1
ATOM 1451 C CA . ARG A 1 185 ? 12.462 -8.844 8.466 1.00 55.16 185 ARG A CA 1
ATOM 1452 C C . ARG A 1 185 ? 13.348 -10.076 8.596 1.00 55.16 185 ARG A C 1
ATOM 1454 O O . ARG A 1 185 ? 13.633 -10.710 7.582 1.00 55.16 185 ARG A O 1
ATOM 1461 N N . ASP A 1 186 ? 13.826 -10.377 9.800 1.00 47.91 186 ASP A N 1
ATOM 1462 C CA . ASP A 1 186 ? 14.368 -11.702 10.072 1.00 47.91 186 ASP A CA 1
ATOM 1463 C C . ASP A 1 186 ? 13.220 -12.664 9.798 1.00 47.91 186 ASP A C 1
ATOM 1465 O O . ASP A 1 186 ? 12.240 -12.721 10.543 1.00 47.91 186 ASP A O 1
ATOM 1469 N N . VAL A 1 187 ? 13.260 -13.306 8.633 1.00 47.50 187 VAL A N 1
ATOM 1470 C CA . VAL A 1 187 ? 12.240 -14.264 8.238 1.00 47.50 187 VAL A CA 1
ATOM 1471 C C . VAL A 1 187 ? 12.408 -15.431 9.193 1.00 47.50 187 VAL A C 1
ATOM 1473 O O . VAL A 1 187 ? 13.302 -16.259 9.019 1.00 47.50 187 VAL A O 1
ATOM 1476 N N . ARG A 1 188 ? 11.563 -15.506 10.223 1.00 38.97 188 ARG A N 1
ATOM 1477 C CA . ARG A 1 188 ? 11.356 -16.780 10.897 1.00 38.97 188 ARG A CA 1
ATOM 1478 C C . ARG A 1 188 ? 10.789 -17.701 9.825 1.00 38.97 188 ARG A C 1
ATOM 1480 O O . ARG A 1 188 ? 9.746 -17.397 9.249 1.00 38.97 188 ARG A O 1
ATOM 1487 N N . ALA A 1 189 ? 11.533 -18.755 9.496 1.00 34.75 189 ALA A N 1
ATOM 1488 C CA . ALA A 1 189 ? 11.087 -19.747 8.533 1.00 34.75 189 ALA A CA 1
ATOM 1489 C C . ALA A 1 189 ? 9.658 -20.185 8.900 1.00 34.75 189 ALA A C 1
ATOM 1491 O O . ALA A 1 189 ? 9.385 -20.357 10.096 1.00 34.75 189 ALA A O 1
ATOM 1492 N N . PRO A 1 190 ? 8.747 -20.338 7.924 1.00 40.53 190 PRO A N 1
ATOM 1493 C CA . PRO A 1 190 ? 7.448 -20.919 8.213 1.00 40.53 190 PRO A CA 1
ATOM 1494 C C . PRO A 1 190 ? 7.677 -22.268 8.899 1.00 40.53 190 PRO A C 1
ATOM 1496 O O . PRO A 1 190 ? 8.458 -23.094 8.418 1.00 40.53 190 PRO A O 1
ATOM 1499 N N . GLY A 1 191 ? 7.053 -22.452 10.065 1.00 33.72 191 GLY A N 1
ATOM 1500 C CA . GLY A 1 191 ? 7.032 -23.749 10.731 1.00 33.72 191 GLY A CA 1
ATOM 150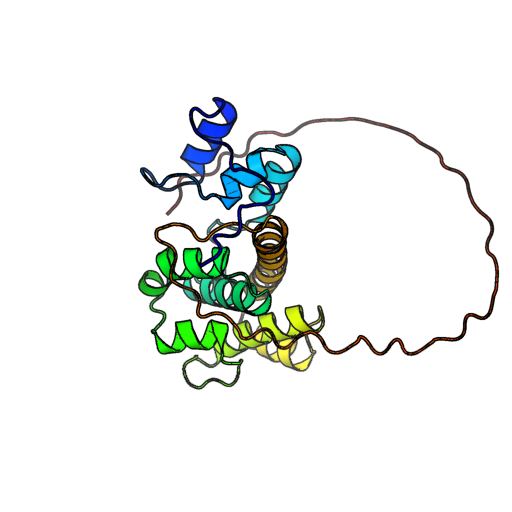1 C C . GLY A 1 191 ? 6.447 -24.794 9.778 1.00 33.72 191 GLY A C 1
ATOM 1502 O O . GLY A 1 191 ? 5.638 -24.432 8.917 1.00 33.72 191 GLY A O 1
ATOM 1503 N N . PRO A 1 192 ? 6.871 -26.066 9.871 1.00 36.50 192 PRO A N 1
ATOM 1504 C CA . PRO A 1 192 ? 6.321 -27.109 9.023 1.00 36.50 192 PRO A CA 1
ATOM 1505 C C . PRO A 1 192 ? 4.801 -27.091 9.165 1.00 36.50 192 PRO A C 1
ATOM 1507 O O . PRO A 1 192 ? 4.272 -27.138 10.273 1.00 36.50 192 PRO A O 1
ATOM 1510 N N . PHE A 1 193 ? 4.115 -26.960 8.033 1.00 40.88 193 PHE A N 1
ATOM 1511 C CA . PHE A 1 193 ? 2.678 -27.142 7.943 1.00 40.88 193 PHE A CA 1
ATOM 1512 C C . PHE A 1 193 ? 2.383 -28.541 8.493 1.00 40.88 193 PHE A C 1
ATOM 1514 O O . PHE A 1 193 ? 2.684 -29.537 7.830 1.00 40.88 193 PHE A O 1
ATOM 1521 N N . GLU A 1 194 ? 1.886 -28.636 9.729 1.00 39.72 194 GLU A N 1
ATOM 1522 C CA . GLU A 1 194 ? 1.393 -29.897 10.267 1.00 39.72 194 GLU A CA 1
ATOM 1523 C C . GLU A 1 194 ? 0.168 -30.273 9.441 1.00 39.72 194 GLU A C 1
ATOM 1525 O O . GLU A 1 194 ? -0.947 -29.801 9.651 1.00 39.72 194 GLU A O 1
ATOM 1530 N N . ALA A 1 195 ? 0.403 -31.101 8.428 1.00 37.53 195 ALA A N 1
ATOM 1531 C CA . ALA A 1 195 ? -0.647 -31.751 7.683 1.00 37.53 195 ALA A CA 1
ATOM 1532 C C . ALA A 1 195 ? -1.395 -32.669 8.657 1.00 37.53 195 ALA A C 1
ATOM 1534 O O . ALA A 1 195 ? -1.000 -33.812 8.885 1.00 37.53 195 ALA A O 1
ATOM 1535 N N . HIS A 1 196 ? -2.480 -32.173 9.248 1.00 38.12 196 HIS A N 1
ATOM 1536 C CA . HIS A 1 196 ? -3.457 -33.036 9.889 1.00 38.12 196 HIS A CA 1
ATOM 1537 C C . HIS A 1 196 ? -4.040 -33.950 8.810 1.00 38.12 196 HIS A C 1
ATOM 1539 O O . HIS A 1 196 ? -4.841 -33.539 7.969 1.00 38.12 196 HIS A O 1
ATOM 1545 N N . GLY A 1 197 ? -3.561 -35.195 8.798 1.00 36.50 197 GLY A N 1
ATOM 1546 C CA . GLY A 1 197 ? -3.998 -36.233 7.882 1.00 36.50 197 GLY A CA 1
ATOM 1547 C C . GLY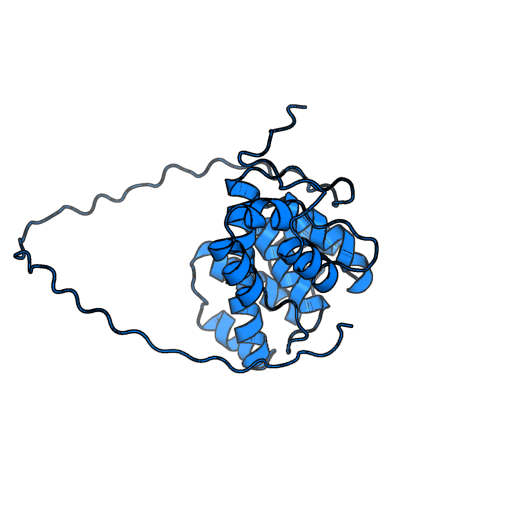 A 1 197 ? -5.488 -36.490 8.052 1.00 36.50 197 GLY A C 1
ATOM 1548 O O . GLY A 1 197 ? -5.909 -37.143 9.004 1.00 36.50 197 GLY A O 1
ATOM 1549 N N . HIS A 1 198 ? -6.292 -35.993 7.116 1.00 39.00 198 HIS A N 1
ATOM 1550 C CA . HIS A 1 198 ? -7.677 -36.412 7.003 1.00 39.00 198 HIS A CA 1
ATOM 1551 C C . HIS A 1 198 ? -7.721 -37.688 6.165 1.00 39.00 198 HIS A C 1
ATOM 1553 O O . HIS A 1 198 ? -7.393 -37.693 4.978 1.00 39.00 198 HIS A O 1
ATOM 1559 N N . ALA A 1 199 ? -8.074 -38.791 6.821 1.00 38.12 199 ALA A N 1
ATOM 1560 C CA . ALA A 1 199 ? -8.207 -40.102 6.215 1.00 38.12 199 ALA A CA 1
ATOM 1561 C C . ALA A 1 199 ? -9.196 -40.058 5.037 1.00 38.12 199 ALA A C 1
ATOM 1563 O O . ALA A 1 199 ? -10.401 -39.884 5.212 1.00 38.12 199 ALA A O 1
ATOM 1564 N N . THR A 1 200 ? -8.688 -40.253 3.822 1.00 38.47 200 THR A N 1
ATOM 1565 C CA . THR A 1 200 ? -9.498 -40.437 2.617 1.00 38.47 200 THR A CA 1
ATOM 1566 C C . THR A 1 200 ? -10.303 -41.731 2.724 1.00 38.47 200 THR A C 1
ATOM 1568 O O . THR A 1 200 ? -9.774 -42.824 2.525 1.00 38.47 200 THR A O 1
ATOM 1571 N N . ARG A 1 201 ? -11.610 -41.616 2.993 1.00 39.12 201 ARG A N 1
ATOM 1572 C CA . ARG A 1 201 ? -12.587 -42.627 2.574 1.00 39.12 201 ARG A CA 1
ATOM 1573 C C . ARG A 1 201 ? -13.107 -42.270 1.188 1.00 39.12 201 ARG A C 1
ATOM 1575 O O . ARG A 1 201 ? -13.597 -41.177 0.930 1.00 39.12 201 ARG A O 1
ATOM 1582 N N . THR A 1 202 ? -12.949 -43.241 0.308 1.00 43.00 202 THR A N 1
ATOM 1583 C CA . THR A 1 202 ? -13.376 -43.299 -1.083 1.00 43.00 202 THR A CA 1
ATOM 1584 C C . THR A 1 202 ? -14.882 -43.103 -1.248 1.00 43.00 202 THR A C 1
ATOM 1586 O O . THR A 1 202 ? -15.671 -43.696 -0.517 1.00 43.00 202 THR A O 1
ATOM 1589 N N . ARG A 1 203 ? -15.280 -42.361 -2.288 1.00 41.66 203 ARG A N 1
ATOM 1590 C CA . ARG A 1 203 ? -16.466 -42.643 -3.117 1.00 41.66 203 ARG A CA 1
ATOM 1591 C C . ARG A 1 203 ? -16.335 -41.890 -4.441 1.00 41.66 203 ARG A C 1
ATOM 1593 O O . ARG A 1 203 ? -16.209 -40.672 -4.464 1.00 41.66 203 ARG A O 1
ATOM 1600 N N . GLY A 1 204 ? -16.268 -42.654 -5.529 1.00 37.28 204 GLY A N 1
ATOM 1601 C CA . GLY A 1 204 ? -16.087 -42.145 -6.883 1.00 37.28 204 GLY A CA 1
ATOM 1602 C C . GLY A 1 204 ? -17.317 -41.406 -7.407 1.00 37.28 204 GLY A C 1
ATOM 1603 O O . GLY A 1 204 ? -18.448 -41.758 -7.082 1.00 37.28 204 GLY A O 1
ATOM 1604 N N . ALA A 1 205 ? -17.071 -40.416 -8.263 1.00 39.88 205 ALA A N 1
ATOM 1605 C CA . ALA A 1 205 ? -18.082 -39.769 -9.092 1.00 39.88 205 ALA A CA 1
ATOM 1606 C C . ALA A 1 205 ? -17.637 -39.806 -10.571 1.00 39.88 205 ALA A C 1
ATOM 1608 O O . ALA A 1 205 ? -16.434 -39.697 -10.839 1.00 39.88 205 ALA A O 1
ATOM 1609 N N . PRO A 1 206 ? -18.552 -39.987 -11.544 1.00 40.81 206 PRO A N 1
ATOM 1610 C CA . PRO A 1 206 ? -18.193 -40.171 -12.946 1.00 40.81 206 PRO A CA 1
ATOM 1611 C C . PRO A 1 206 ? -17.898 -38.840 -13.651 1.00 40.81 206 PRO A C 1
ATOM 1613 O O . PRO A 1 206 ? -18.500 -37.807 -13.370 1.00 40.81 206 PRO A O 1
ATOM 1616 N N . ARG A 1 207 ? -16.982 -38.899 -14.623 1.00 40.25 207 ARG A N 1
ATOM 1617 C CA . ARG A 1 207 ? -16.586 -37.798 -15.514 1.00 40.25 207 ARG A CA 1
ATOM 1618 C C . ARG A 1 207 ? -17.728 -37.411 -16.465 1.00 40.25 207 ARG A C 1
ATOM 1620 O O . ARG A 1 207 ? -18.204 -38.266 -17.206 1.00 40.25 207 ARG A O 1
ATOM 1627 N N . LEU A 1 208 ? -18.060 -36.121 -16.544 1.00 44.97 208 LEU A N 1
ATOM 1628 C CA . LEU A 1 208 ? -18.848 -35.539 -17.639 1.00 44.97 208 LEU A CA 1
ATOM 1629 C C . LEU A 1 208 ? -17.942 -34.716 -18.568 1.00 44.97 208 LEU A C 1
ATOM 1631 O O . LEU A 1 208 ? -17.038 -34.007 -18.126 1.00 44.97 208 LEU A O 1
ATOM 1635 N N . ARG A 1 209 ? -18.146 -34.901 -19.877 1.00 36.44 209 ARG A N 1
ATOM 1636 C CA . ARG A 1 209 ? -17.338 -34.363 -20.983 1.00 36.44 209 ARG A CA 1
ATOM 1637 C C . ARG A 1 209 ? -17.621 -32.881 -21.262 1.00 36.44 209 ARG A C 1
ATOM 1639 O O . ARG A 1 209 ? -18.724 -32.395 -21.047 1.00 36.44 209 ARG A O 1
ATOM 1646 N N . ARG A 1 210 ? -16.602 -32.220 -21.830 1.00 34.16 210 ARG A N 1
ATOM 1647 C CA . ARG A 1 210 ? -16.609 -30.865 -22.412 1.00 34.16 210 ARG A CA 1
ATOM 1648 C C . ARG A 1 210 ? -17.703 -30.680 -23.470 1.00 34.16 210 ARG A C 1
ATOM 1650 O O . ARG A 1 210 ? -17.803 -31.494 -24.383 1.00 34.16 210 ARG A O 1
ATOM 1657 N N . GLY A 1 211 ? -18.372 -29.531 -23.417 1.00 33.03 211 GLY A N 1
ATOM 1658 C CA . GLY A 1 211 ? -19.038 -28.894 -24.552 1.00 33.03 211 GLY A CA 1
ATOM 1659 C C . GLY A 1 211 ? -18.552 -27.448 -24.658 1.00 33.03 211 GLY A C 1
ATOM 1660 O O . GLY A 1 211 ? -18.646 -26.698 -23.692 1.00 33.03 211 GLY A O 1
ATOM 1661 N N . ALA A 1 212 ? -17.965 -27.096 -25.799 1.00 33.94 212 ALA A N 1
ATOM 1662 C CA . ALA A 1 212 ? -17.573 -25.737 -26.149 1.00 33.94 212 ALA A CA 1
ATOM 1663 C C . ALA A 1 212 ? -18.731 -25.040 -26.877 1.00 33.94 212 ALA A C 1
ATOM 1665 O O . ALA A 1 212 ? -19.376 -25.663 -27.717 1.00 33.94 212 ALA A O 1
ATOM 1666 N N . SER A 1 213 ? -18.936 -23.747 -26.626 1.00 36.88 213 SER A N 1
ATOM 1667 C CA . SER A 1 213 ? -19.469 -22.841 -27.647 1.00 36.88 213 SER A CA 1
ATOM 1668 C C . SER A 1 213 ? -18.963 -21.420 -27.412 1.00 36.88 213 SER A C 1
ATOM 1670 O O . SER A 1 213 ? -19.194 -20.834 -26.355 1.00 36.88 213 SER A O 1
ATOM 1672 N N . GLU A 1 214 ? -18.282 -20.887 -28.417 1.00 34.09 214 GLU A N 1
ATOM 1673 C CA . GLU A 1 214 ? -17.941 -19.477 -28.584 1.00 34.09 214 GLU A CA 1
ATOM 1674 C C . GLU A 1 214 ? -19.200 -18.665 -28.908 1.00 34.09 214 GLU A C 1
ATOM 1676 O O . GLU A 1 214 ? -20.024 -19.145 -29.685 1.00 34.09 214 GLU A O 1
ATOM 1681 N N . ARG A 1 215 ? -19.301 -17.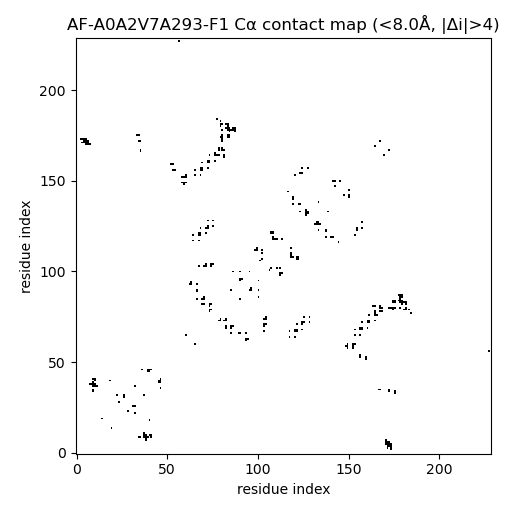421 -28.413 1.00 35.25 215 ARG A N 1
ATOM 1682 C CA . ARG A 1 215 ? -19.828 -16.272 -29.178 1.00 35.25 215 ARG A CA 1
ATOM 1683 C C . ARG A 1 215 ? -19.202 -14.963 -28.700 1.00 35.25 215 ARG A C 1
ATOM 1685 O O . ARG A 1 215 ? -19.010 -14.743 -27.509 1.00 35.25 215 ARG A O 1
ATOM 1692 N N . ALA A 1 216 ? -18.8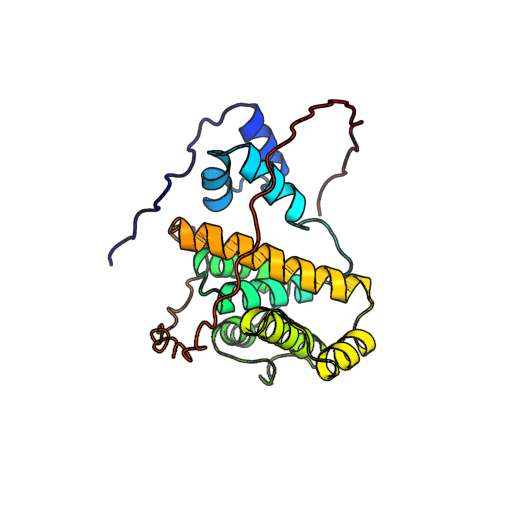90 -14.131 -29.687 1.00 33.62 216 ALA A N 1
ATOM 1693 C CA . ALA A 1 216 ? -18.274 -12.816 -29.609 1.00 33.62 216 ALA A CA 1
ATOM 1694 C C . ALA A 1 216 ? -19.310 -11.670 -29.636 1.00 33.62 216 ALA A C 1
ATOM 1696 O O . ALA A 1 216 ? -20.444 -11.866 -30.073 1.00 33.62 216 ALA A O 1
ATOM 1697 N N . GLY A 1 217 ? -18.855 -10.475 -29.238 1.00 30.12 217 GLY A N 1
ATOM 1698 C CA . GLY A 1 217 ? -19.502 -9.152 -29.354 1.00 30.12 217 GLY A CA 1
ATOM 1699 C C . GLY A 1 217 ? -19.178 -8.329 -28.097 1.00 30.12 217 GLY A C 1
ATOM 1700 O O . GLY A 1 217 ? -19.585 -8.731 -27.017 1.00 30.12 217 GLY A O 1
ATOM 1701 N N . GLY A 1 218 ? -18.323 -7.294 -28.081 1.00 30.09 218 GLY A N 1
ATOM 1702 C CA . GLY A 1 218 ? -18.312 -6.077 -28.913 1.00 30.09 218 GLY A CA 1
ATOM 1703 C C . GLY A 1 218 ? -19.460 -5.171 -28.437 1.00 30.09 218 GLY A C 1
ATOM 1704 O O . GLY A 1 218 ? -20.601 -5.575 -28.592 1.00 30.09 218 GLY A O 1
ATOM 1705 N N . LEU A 1 219 ? -19.293 -4.001 -27.809 1.00 35.22 219 LEU A N 1
ATOM 1706 C CA . LEU A 1 219 ? -18.381 -2.880 -28.058 1.00 35.22 219 LEU A CA 1
ATOM 1707 C C . LEU A 1 219 ? -18.230 -2.015 -26.788 1.00 35.22 219 LEU A C 1
ATOM 1709 O O . LEU A 1 219 ? -19.177 -1.869 -26.018 1.00 35.22 219 LEU A O 1
ATOM 1713 N N . GLY A 1 220 ? -17.054 -1.406 -26.619 1.00 29.08 220 GLY A N 1
ATOM 1714 C CA . GLY A 1 220 ? -16.826 -0.290 -25.700 1.00 29.08 220 GLY A CA 1
ATOM 1715 C C . GLY A 1 220 ? -17.015 1.059 -26.399 1.00 29.08 220 GLY A C 1
ATOM 1716 O O . GLY A 1 220 ? -16.732 1.188 -27.588 1.00 29.08 220 GLY A O 1
ATOM 1717 N N . GLY A 1 221 ? -17.467 2.059 -25.644 1.00 29.14 221 GLY A N 1
ATOM 1718 C CA . GLY A 1 221 ? -17.256 3.477 -25.945 1.00 29.14 221 GLY A CA 1
ATOM 1719 C C . GLY A 1 221 ? -16.168 4.032 -25.013 1.00 29.14 221 GLY A C 1
ATOM 1720 O O . GLY A 1 221 ? -16.013 3.508 -23.907 1.00 29.14 221 GLY A O 1
ATOM 1721 N N . PRO A 1 222 ? -15.383 5.040 -25.427 1.00 35.72 222 PRO A N 1
ATOM 1722 C CA . PRO A 1 222 ? -14.348 5.609 -24.576 1.00 35.72 222 PRO A CA 1
ATOM 1723 C C . PRO A 1 222 ? -14.986 6.503 -23.505 1.00 35.72 222 PRO A C 1
ATOM 1725 O O . PRO A 1 222 ? -15.765 7.400 -23.816 1.00 35.72 222 PRO A O 1
ATOM 1728 N N . PHE A 1 223 ? -14.649 6.253 -22.241 1.00 31.64 223 PHE A N 1
ATOM 1729 C CA . PHE A 1 223 ? -14.902 7.182 -21.145 1.00 31.64 223 PHE A CA 1
ATOM 1730 C C . PHE A 1 223 ? -13.610 7.974 -20.922 1.00 31.64 223 PHE A C 1
ATOM 1732 O O . PHE A 1 223 ? -12.586 7.399 -20.545 1.00 31.64 223 PHE A O 1
ATOM 1739 N N . GLU A 1 224 ? -13.629 9.268 -21.241 1.00 27.22 224 GLU A N 1
ATOM 1740 C CA . GLU A 1 224 ? -12.524 10.176 -20.936 1.00 27.22 224 GLU A CA 1
ATOM 1741 C C . GLU A 1 224 ? -12.446 10.404 -19.422 1.00 27.22 224 GLU A C 1
ATOM 1743 O O . GLU A 1 224 ? -13.429 10.785 -18.789 1.00 27.22 224 GLU A O 1
ATOM 1748 N N . ALA A 1 225 ? -11.267 10.169 -18.844 1.00 29.77 225 ALA A N 1
ATOM 1749 C CA . ALA A 1 225 ? -10.960 10.507 -17.459 1.00 29.77 225 ALA A CA 1
ATOM 1750 C C . ALA A 1 225 ? -10.146 11.818 -17.423 1.00 29.77 225 ALA A C 1
ATOM 1752 O O . ALA A 1 225 ? -9.159 11.918 -18.161 1.00 29.77 225 ALA A O 1
ATOM 1753 N N . PRO A 1 226 ? -10.513 12.812 -16.590 1.00 26.25 226 PRO A N 1
ATOM 1754 C CA . PRO A 1 226 ? -9.774 14.062 -16.470 1.00 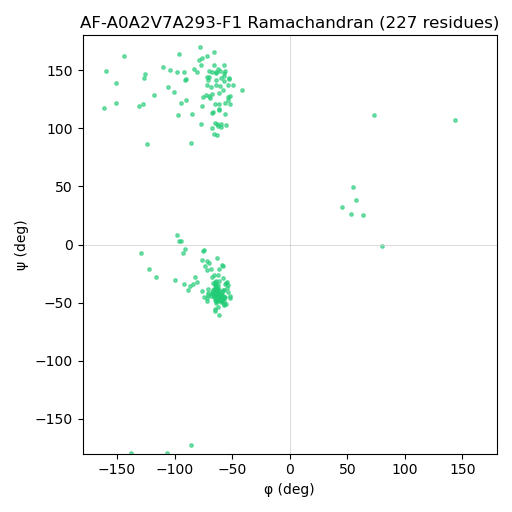26.25 226 PRO A CA 1
ATOM 1755 C C . PRO A 1 226 ? -8.515 13.934 -15.593 1.00 26.25 226 PRO A C 1
ATOM 1757 O O . PRO A 1 226 ? -8.388 13.033 -14.768 1.00 26.25 226 PRO A O 1
ATOM 1760 N N . MET A 1 227 ? -7.596 14.878 -15.818 1.00 23.66 227 MET A N 1
ATOM 1761 C CA . MET A 1 227 ? -6.281 15.082 -15.192 1.00 23.66 227 MET A CA 1
ATOM 1762 C C . MET A 1 227 ? -6.231 14.863 -13.668 1.00 23.66 227 MET A C 1
ATOM 1764 O O . MET A 1 227 ? -7.043 15.407 -12.923 1.00 23.66 227 MET A O 1
ATOM 1768 N N . LEU A 1 228 ? -5.208 14.116 -13.239 1.00 33.81 228 LEU A N 1
ATOM 1769 C CA . LEU A 1 228 ? -4.871 13.785 -11.854 1.00 33.81 228 LEU A CA 1
ATOM 1770 C C . LEU A 1 228 ? -4.295 14.991 -11.089 1.00 33.81 228 LEU A C 1
ATOM 1772 O O . LEU A 1 228 ? -3.300 15.575 -11.520 1.00 33.81 228 LEU A O 1
ATOM 1776 N N . TRP A 1 229 ? -4.879 15.263 -9.921 1.00 37.31 229 TRP A N 1
ATOM 1777 C CA . TRP A 1 229 ? -4.181 15.669 -8.697 1.00 37.31 229 TRP A CA 1
ATOM 1778 C C . TRP A 1 229 ? -4.714 14.812 -7.552 1.00 37.31 229 TRP A C 1
ATOM 1780 O O . TRP A 1 229 ? -5.959 14.673 -7.469 1.00 37.31 229 TRP A O 1
#

Mean predicted aligned error: 11.02 Å

Radius of gyration: 20.92 Å; Cα contacts (8 Å, |Δi|>4): 204; chains: 1; bounding box: 46×59×50 Å

Foldseek 3Di:
DPPDDFLAFFADPPDDPVLVVVCVQPDDPPDDDDSLLRRQVVPVVRSVVLVVLQPPDDFPDDPLLLLLLLLLLCLLLQNQQSNQVSCLPPCVVSVPDPVNSVCSNPNALVDPSDDVLSSLLRVVLVCCSPPVDDDPVSVVVNVVRDPPRNVVVSNSSSVSSNVVSCSCVVRVPDHDPSTHGDDRDPPPDPDPPPPPDDDDDDDDDDDDDDDDDDDDDDDDDDDDDDDDD

pLDDT: mean 81.57, std 23.8, range [23.66, 98.81]